Protein AF-A0A5U2EZR1-F1 (afdb_monomer)

Radius of gyration: 18.99 Å; Cα contacts (8 Å, |Δi|>4): 324; chains: 1; bounding box: 45×39×58 Å

Structure (mmCIF, N/CA/C/O backbone):
data_AF-A0A5U2EZR1-F1
#
_entry.id   AF-A0A5U2EZR1-F1
#
loop_
_atom_site.group_PDB
_atom_site.id
_atom_site.type_symbol
_atom_site.label_atom_id
_atom_site.label_alt_id
_atom_site.label_comp_id
_atom_site.label_asym_id
_atom_site.label_entity_id
_atom_site.label_seq_id
_atom_site.pdbx_PDB_ins_code
_atom_site.Cartn_x
_atom_site.Cartn_y
_atom_site.Cartn_z
_atom_site.occupancy
_atom_site.B_iso_or_equiv
_atom_site.auth_seq_id
_atom_site.auth_comp_id
_atom_site.auth_asym_id
_atom_site.auth_atom_id
_atom_site.pdbx_PDB_model_num
ATOM 1 N N . ILE A 1 1 ? 12.078 -2.061 -12.495 1.00 98.25 1 ILE A N 1
ATOM 2 C CA . ILE A 1 1 ? 10.656 -2.373 -12.796 1.00 98.25 1 ILE A CA 1
ATOM 3 C C . ILE A 1 1 ? 10.133 -1.558 -13.985 1.00 98.25 1 ILE A C 1
ATOM 5 O O . ILE A 1 1 ? 9.990 -2.138 -15.050 1.00 98.25 1 ILE A O 1
ATOM 9 N N . TYR A 1 2 ? 9.967 -0.229 -13.900 1.00 98.62 2 TYR A N 1
ATOM 10 C CA . TYR A 1 2 ? 9.418 0.571 -15.018 1.00 98.62 2 TYR A CA 1
ATOM 11 C C . TYR A 1 2 ? 10.143 0.404 -16.374 1.00 98.62 2 TYR A C 1
ATOM 13 O O . TYR A 1 2 ? 9.504 0.311 -17.418 1.00 98.62 2 TYR A O 1
ATOM 21 N N . ALA A 1 3 ? 11.476 0.292 -16.389 1.00 98.69 3 ALA A N 1
ATOM 22 C CA . ALA A 1 3 ? 12.221 0.037 -17.629 1.00 98.69 3 ALA A CA 1
ATOM 23 C C . ALA A 1 3 ? 11.821 -1.281 -18.325 1.00 98.69 3 ALA A C 1
ATOM 25 O O . ALA A 1 3 ? 11.782 -1.339 -19.551 1.00 98.69 3 ALA A O 1
ATOM 26 N N . PHE A 1 4 ? 11.465 -2.313 -17.555 1.00 98.69 4 PHE A N 1
ATOM 27 C CA . PHE A 1 4 ? 10.959 -3.578 -18.087 1.00 98.69 4 PHE A CA 1
ATOM 28 C C . PHE A 1 4 ? 9.580 -3.409 -18.728 1.00 98.69 4 PHE A C 1
ATOM 30 O O . PHE A 1 4 ? 9.333 -3.948 -19.802 1.00 98.69 4 PHE A O 1
ATOM 37 N N . LYS A 1 5 ? 8.721 -2.569 -18.134 1.00 98.19 5 LYS A N 1
ATOM 38 C CA . LYS A 1 5 ? 7.433 -2.191 -18.725 1.00 98.19 5 LYS A CA 1
ATOM 39 C C . LYS A 1 5 ? 7.609 -1.466 -20.063 1.00 98.19 5 LYS A C 1
ATOM 41 O O . LYS A 1 5 ? 6.887 -1.752 -21.015 1.00 98.19 5 LYS A O 1
ATOM 46 N N . ARG A 1 6 ? 8.611 -0.582 -20.174 1.00 98.31 6 ARG A N 1
ATOM 47 C CA . ARG A 1 6 ? 8.965 0.057 -21.456 1.00 98.31 6 ARG A CA 1
ATOM 48 C C . ARG A 1 6 ? 9.424 -0.962 -22.497 1.00 98.31 6 ARG A C 1
ATOM 50 O O . ARG A 1 6 ? 9.016 -0.863 -23.646 1.00 98.31 6 ARG A O 1
ATOM 57 N N . LEU A 1 7 ? 10.237 -1.943 -22.100 1.00 98.50 7 LEU A N 1
ATOM 58 C CA . LEU A 1 7 ? 10.681 -3.011 -22.998 1.00 98.50 7 LEU A CA 1
ATOM 59 C C . LEU A 1 7 ? 9.499 -3.854 -23.502 1.00 98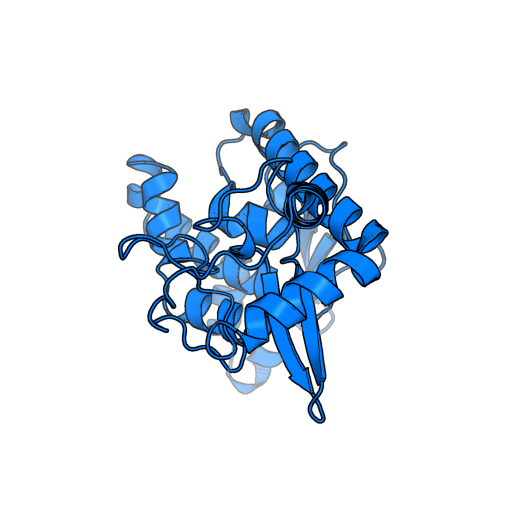.50 7 LEU A C 1
ATOM 61 O O . LEU A 1 7 ? 9.390 -4.078 -24.703 1.00 98.50 7 LEU A O 1
ATOM 65 N N . GLN A 1 8 ? 8.588 -4.250 -22.607 1.00 98.25 8 GLN A N 1
ATOM 66 C CA . GLN A 1 8 ? 7.355 -4.958 -22.967 1.00 98.25 8 GLN A CA 1
ATOM 67 C C . GLN A 1 8 ? 6.531 -4.170 -23.997 1.00 98.25 8 GLN A C 1
ATOM 69 O O . GLN A 1 8 ? 6.039 -4.751 -24.958 1.00 98.25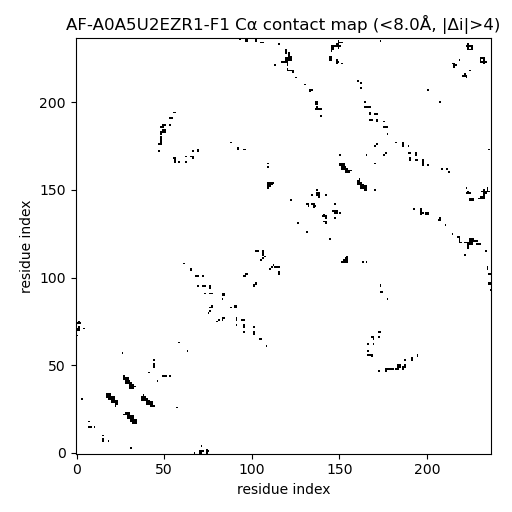 8 GLN A O 1
ATOM 74 N N . HIS A 1 9 ? 6.412 -2.848 -23.838 1.00 97.38 9 HIS A N 1
ATOM 75 C CA . HIS A 1 9 ? 5.619 -2.002 -24.737 1.00 97.38 9 HIS A CA 1
ATOM 76 C C . HIS A 1 9 ? 6.148 -1.956 -26.183 1.00 97.38 9 HIS A C 1
ATOM 78 O O . HIS A 1 9 ? 5.382 -1.695 -27.106 1.00 97.38 9 HIS A O 1
ATOM 84 N N . LEU A 1 10 ? 7.439 -2.231 -26.395 1.00 98.06 10 LEU A N 1
ATOM 85 C CA . LEU A 1 10 ? 8.052 -2.284 -27.727 1.00 98.06 10 LEU A CA 1
ATOM 86 C C . LEU A 1 10 ? 7.870 -3.644 -28.421 1.00 98.06 10 LEU A C 1
ATOM 88 O O . LEU A 1 10 ? 8.158 -3.767 -29.612 1.00 98.06 10 LEU A O 1
ATOM 92 N N . ALA A 1 11 ? 7.422 -4.673 -27.699 1.00 98.00 11 ALA A N 1
ATOM 93 C CA . ALA A 1 11 ? 7.172 -5.987 -28.274 1.00 98.00 11 ALA A CA 1
ATOM 94 C C . ALA A 1 11 ? 5.873 -6.003 -29.096 1.00 98.00 11 ALA A C 1
ATOM 96 O O . ALA A 1 11 ? 4.929 -5.254 -28.830 1.00 98.00 11 ALA A O 1
ATOM 97 N N . CYS A 1 12 ? 5.805 -6.919 -30.070 1.00 97.94 12 CYS A N 1
ATOM 98 C CA . CYS A 1 12 ? 4.565 -7.208 -30.793 1.00 97.94 12 CYS A CA 1
ATOM 99 C C . CYS A 1 12 ? 3.431 -7.498 -29.791 1.00 97.94 12 CYS A C 1
ATOM 101 O O . CYS A 1 12 ? 3.678 -8.255 -28.849 1.00 97.94 12 CYS A O 1
ATOM 103 N N . PRO A 1 13 ? 2.202 -6.976 -29.986 1.00 97.44 13 PRO A N 1
ATOM 104 C CA . PRO A 1 13 ? 1.116 -7.116 -29.010 1.00 97.44 13 PRO A CA 1
ATOM 105 C C . PRO A 1 13 ? 0.871 -8.558 -28.545 1.00 97.44 13 PRO A C 1
ATOM 107 O O . PRO A 1 13 ? 0.770 -8.807 -27.350 1.00 97.44 13 PRO A O 1
ATOM 110 N N . ALA A 1 14 ? 0.900 -9.524 -29.469 1.00 97.12 14 ALA A N 1
ATOM 111 C CA . ALA A 1 14 ? 0.714 -10.947 -29.168 1.00 97.12 14 ALA A CA 1
ATOM 112 C C . ALA A 1 14 ? 1.808 -11.564 -28.270 1.00 97.12 14 ALA A C 1
ATOM 114 O O . ALA A 1 14 ? 1.631 -12.663 -27.759 1.00 97.12 14 ALA A O 1
ATOM 115 N N . HIS A 1 15 ? 2.950 -10.892 -28.096 1.00 97.44 15 HIS A N 1
ATOM 116 C CA . HIS A 1 15 ? 4.075 -11.358 -27.280 1.00 97.44 15 HIS A CA 1
ATOM 117 C C . HIS A 1 15 ? 4.213 -10.590 -25.962 1.00 97.44 15 HIS A C 1
ATOM 119 O O . HIS A 1 15 ? 5.093 -10.917 -25.168 1.00 97.44 15 HIS A O 1
ATOM 125 N N . GLN A 1 16 ? 3.387 -9.570 -25.705 1.00 96.81 16 GLN A N 1
ATOM 126 C CA . GLN A 1 16 ? 3.523 -8.765 -24.489 1.00 96.81 16 GLN A CA 1
ATOM 127 C C . GLN A 1 16 ? 3.266 -9.590 -23.225 1.00 96.81 16 GLN A C 1
ATOM 129 O O . GLN A 1 16 ? 3.970 -9.395 -22.237 1.00 96.81 16 GLN A O 1
ATOM 134 N N . ASP A 1 17 ? 2.368 -10.575 -23.274 1.00 96.69 17 ASP A N 1
ATOM 135 C CA . ASP A 1 17 ? 2.075 -11.469 -22.142 1.00 96.69 17 ASP A CA 1
ATOM 136 C C . ASP A 1 17 ? 3.244 -12.400 -21.774 1.00 96.69 17 ASP A C 1
ATOM 138 O O . ASP A 1 17 ? 3.273 -12.962 -20.680 1.00 96.69 17 ASP A O 1
ATOM 142 N N . LEU A 1 18 ? 4.255 -12.530 -22.645 1.00 97.81 18 LEU A N 1
ATOM 143 C CA . LEU A 1 18 ? 5.489 -13.254 -22.326 1.00 97.81 18 LEU A CA 1
ATOM 144 C C . LEU A 1 18 ? 6.371 -12.482 -21.333 1.00 97.81 18 LEU A C 1
ATOM 146 O O . LEU A 1 18 ? 7.239 -13.078 -20.698 1.00 97.81 18 LEU A O 1
ATOM 150 N N . PHE A 1 19 ? 6.176 -11.168 -21.193 1.00 98.50 19 PHE A N 1
ATOM 151 C CA . PHE A 1 19 ? 6.924 -10.335 -20.256 1.00 98.50 19 PHE A CA 1
ATOM 152 C C . PHE A 1 19 ? 6.245 -10.374 -18.891 1.00 98.50 19 PHE A C 1
ATOM 154 O O . PHE A 1 19 ? 5.207 -9.749 -18.678 1.00 98.50 19 PHE A O 1
ATOM 161 N N . THR A 1 20 ? 6.848 -11.091 -17.946 1.00 97.88 20 THR A N 1
ATOM 162 C CA . THR A 1 20 ? 6.302 -11.241 -16.593 1.00 97.88 20 THR A CA 1
ATOM 163 C C . THR A 1 20 ? 7.347 -10.914 -15.537 1.00 97.88 20 THR A C 1
ATOM 165 O O . THR A 1 20 ? 8.547 -11.072 -15.754 1.00 97.88 20 THR A O 1
ATOM 168 N N . ILE A 1 21 ? 6.889 -10.449 -14.375 1.00 97.88 21 ILE A N 1
ATOM 169 C CA . ILE A 1 21 ? 7.732 -10.306 -13.189 1.00 97.88 21 ILE A CA 1
ATOM 170 C C . ILE A 1 21 ? 7.264 -11.347 -12.179 1.00 97.88 21 ILE A C 1
ATOM 172 O O . ILE A 1 21 ? 6.127 -11.305 -11.709 1.00 97.88 21 ILE A O 1
ATOM 176 N N . LYS A 1 22 ? 8.135 -12.306 -11.872 1.00 94.00 22 LYS A N 1
ATOM 177 C CA . LYS A 1 22 ? 7.895 -13.339 -10.855 1.00 94.00 22 LYS A CA 1
ATOM 178 C C . LYS A 1 22 ? 8.718 -13.016 -9.611 1.00 94.00 22 LYS A C 1
ATOM 180 O O . LYS A 1 22 ? 9.598 -12.162 -9.665 1.00 94.00 22 LYS A O 1
ATOM 185 N N . MET A 1 23 ? 8.448 -13.698 -8.503 1.00 93.62 23 MET A N 1
ATOM 186 C CA . MET A 1 23 ? 9.427 -13.779 -7.418 1.00 93.62 23 MET A CA 1
ATOM 187 C C . MET A 1 23 ? 9.983 -15.183 -7.311 1.00 93.62 23 MET A C 1
ATOM 189 O O . MET A 1 23 ? 9.325 -16.148 -7.704 1.00 93.62 23 MET A O 1
ATOM 193 N N . ASP A 1 24 ? 11.190 -15.271 -6.775 1.00 92.12 24 ASP A N 1
ATOM 194 C CA . ASP A 1 24 ? 11.771 -16.532 -6.353 1.00 92.12 24 ASP A CA 1
ATOM 195 C C . ASP A 1 24 ? 10.993 -17.148 -5.170 1.00 92.12 24 ASP A C 1
ATOM 197 O O . ASP A 1 24 ? 10.125 -16.516 -4.562 1.00 92.12 24 ASP A O 1
ATOM 201 N N . ALA A 1 25 ? 11.309 -18.399 -4.829 1.00 88.94 25 ALA A N 1
ATOM 202 C CA . ALA A 1 25 ? 10.606 -19.133 -3.775 1.00 88.94 25 ALA A CA 1
ATOM 203 C C . ALA A 1 25 ? 10.717 -18.469 -2.391 1.00 88.94 25 ALA A C 1
ATOM 205 O O . ALA A 1 25 ? 9.795 -18.594 -1.589 1.00 88.94 25 ALA A O 1
ATOM 206 N N . SER A 1 26 ? 11.814 -17.749 -2.121 1.00 89.81 26 SER A N 1
ATOM 207 C CA . SER A 1 26 ? 12.004 -17.032 -0.855 1.00 89.81 26 SER A CA 1
ATOM 208 C C . SER A 1 26 ? 11.263 -15.692 -0.792 1.00 89.81 26 SER A C 1
ATOM 210 O O . SER A 1 26 ? 11.258 -15.061 0.260 1.00 89.81 26 SER A O 1
ATOM 212 N N . GLN A 1 27 ? 10.643 -15.253 -1.895 1.00 91.00 27 GLN A N 1
ATOM 213 C CA . GLN A 1 27 ? 10.049 -13.922 -2.040 1.00 91.00 27 GLN A CA 1
ATOM 214 C C . GLN A 1 27 ? 11.019 -12.778 -1.696 1.00 91.00 27 GLN A C 1
ATOM 216 O O . GLN A 1 27 ? 10.630 -11.770 -1.110 1.00 91.00 27 GLN A O 1
ATOM 221 N N . THR A 1 28 ? 12.286 -12.897 -2.097 1.00 93.94 28 THR A N 1
ATOM 222 C CA . THR A 1 28 ? 13.294 -11.842 -1.886 1.00 93.94 28 THR A CA 1
ATOM 223 C C . THR A 1 28 ? 13.808 -11.232 -3.185 1.00 93.94 28 THR A C 1
ATOM 225 O O . THR A 1 28 ? 14.323 -10.115 -3.178 1.00 93.94 28 THR A O 1
ATOM 228 N N . GLN A 1 29 ? 13.644 -11.921 -4.312 1.00 97.19 29 GLN A N 1
ATOM 229 C CA . GLN A 1 29 ? 14.101 -11.484 -5.627 1.00 97.19 29 GLN A CA 1
ATOM 230 C C . GLN A 1 29 ? 12.922 -11.354 -6.581 1.00 97.19 29 GLN A C 1
ATOM 232 O O . GLN A 1 29 ? 12.170 -12.305 -6.779 1.00 97.19 29 GLN A O 1
ATOM 237 N N . PHE A 1 30 ? 12.802 -10.201 -7.235 1.00 98.19 30 PHE A N 1
ATOM 238 C CA . PHE A 1 30 ? 11.959 -10.058 -8.417 1.00 98.19 30 PHE A CA 1
ATOM 239 C C . PHE A 1 30 ? 12.742 -10.480 -9.655 1.00 98.19 30 PHE A C 1
ATOM 241 O O . PHE A 1 30 ? 13.813 -9.940 -9.921 1.00 98.19 30 PHE A O 1
ATOM 248 N N . LEU A 1 31 ? 12.191 -11.422 -10.416 1.00 98.19 31 LEU A N 1
ATOM 249 C CA . LEU A 1 31 ? 12.772 -11.985 -11.630 1.00 98.19 31 LEU A CA 1
ATOM 250 C C . LEU A 1 31 ? 12.050 -11.393 -12.842 1.00 98.19 31 LEU A C 1
ATOM 252 O O . LEU A 1 31 ? 10.843 -11.593 -13.000 1.00 98.19 31 LEU A O 1
ATOM 256 N N . LEU A 1 32 ? 12.774 -10.657 -13.685 1.00 98.50 32 LEU A N 1
ATOM 257 C CA . LEU A 1 32 ? 12.249 -10.075 -14.919 1.00 98.50 32 LEU A CA 1
ATOM 258 C C . LEU A 1 32 ? 12.379 -11.122 -16.029 1.00 98.50 32 LEU A C 1
ATOM 260 O O . LEU A 1 32 ? 13.487 -11.424 -16.475 1.00 98.50 32 LEU A O 1
ATOM 264 N N . MET A 1 33 ? 11.247 -11.683 -16.449 1.00 98.44 33 MET A N 1
ATOM 265 C CA . MET A 1 33 ? 11.171 -12.845 -17.333 1.00 98.44 33 MET A CA 1
ATOM 266 C C . MET A 1 33 ? 10.630 -12.465 -18.711 1.00 98.44 33 MET A C 1
ATOM 268 O O . MET A 1 33 ? 9.565 -11.861 -18.805 1.00 98.44 33 MET A O 1
ATOM 272 N N . VAL A 1 34 ? 11.311 -12.885 -19.776 1.00 98.31 34 VAL A N 1
ATOM 273 C CA . VAL A 1 34 ? 10.794 -12.858 -21.153 1.00 98.31 34 VAL A CA 1
ATOM 274 C C . VAL A 1 34 ? 10.590 -14.302 -21.602 1.00 98.31 34 VAL A C 1
ATOM 276 O O . VAL A 1 34 ? 11.550 -15.012 -21.910 1.00 98.31 34 VAL A O 1
ATOM 279 N N . GLY A 1 35 ? 9.339 -14.764 -21.554 1.00 96.88 35 GLY A N 1
ATOM 280 C CA . GLY A 1 35 ? 9.013 -16.188 -21.581 1.00 96.88 35 GLY A CA 1
ATOM 281 C C . GLY A 1 35 ? 9.656 -16.890 -20.383 1.00 96.88 35 GLY A C 1
ATOM 282 O O . GLY A 1 35 ? 9.434 -16.504 -19.234 1.00 96.88 35 GLY A O 1
ATOM 283 N N . ASP A 1 36 ? 10.515 -17.868 -20.663 1.00 96.38 36 ASP A N 1
ATOM 284 C CA . ASP A 1 36 ? 11.269 -18.609 -19.644 1.00 96.38 36 ASP A CA 1
ATOM 285 C C . ASP A 1 36 ? 12.684 -18.055 -19.404 1.00 96.38 36 ASP A C 1
ATOM 287 O O . ASP A 1 36 ? 13.423 -18.567 -18.565 1.00 96.38 36 ASP A O 1
ATOM 291 N N . THR A 1 37 ? 13.074 -16.982 -20.102 1.00 98.12 37 THR A N 1
ATOM 292 C CA . THR A 1 37 ? 14.404 -16.374 -19.948 1.00 98.12 37 THR A CA 1
ATOM 293 C C . THR A 1 37 ? 14.377 -15.285 -18.883 1.00 98.12 37 THR A C 1
ATOM 295 O O . THR A 1 37 ? 13.706 -14.267 -19.052 1.00 98.12 37 THR A O 1
ATOM 298 N N . MET A 1 38 ? 15.147 -15.461 -17.808 1.00 97.56 38 MET A N 1
ATOM 299 C CA . MET A 1 38 ? 15.395 -14.403 -16.825 1.00 97.56 38 MET A CA 1
ATOM 300 C C . MET A 1 38 ? 16.435 -13.429 -17.384 1.00 97.56 38 MET A C 1
ATOM 302 O O . MET A 1 38 ? 17.589 -13.800 -17.585 1.00 97.56 38 MET A O 1
ATOM 306 N N . ILE A 1 39 ? 16.018 -12.193 -17.669 1.00 98.06 39 ILE A N 1
ATOM 307 C CA . ILE A 1 39 ? 16.893 -11.172 -18.270 1.00 98.06 39 ILE A CA 1
ATOM 308 C C . ILE A 1 39 ? 17.529 -10.248 -17.228 1.00 98.06 39 ILE A C 1
ATOM 310 O O . ILE A 1 39 ? 18.495 -9.548 -17.522 1.00 98.06 39 ILE A O 1
ATOM 314 N N . SER A 1 40 ? 16.960 -10.196 -16.023 1.00 98.38 40 SER A N 1
ATOM 315 C CA . SER A 1 40 ? 17.452 -9.400 -14.902 1.00 98.38 40 SER A CA 1
ATOM 316 C C . SER A 1 40 ? 16.740 -9.807 -13.612 1.00 98.38 40 SER A C 1
ATOM 318 O O . SER A 1 40 ? 15.671 -10.424 -13.644 1.00 98.38 40 SER A O 1
ATOM 320 N N . GLN A 1 41 ? 17.304 -9.410 -12.476 1.00 98.12 41 GLN A N 1
ATOM 321 C CA . GLN A 1 41 ? 16.694 -9.597 -11.167 1.00 98.12 41 GLN A CA 1
ATOM 322 C C . GLN A 1 41 ? 16.984 -8.412 -10.247 1.00 98.12 41 GLN A C 1
ATOM 324 O O . GLN A 1 41 ? 17.910 -7.632 -10.481 1.00 98.12 41 GLN A O 1
ATOM 329 N N . SER A 1 42 ? 16.180 -8.251 -9.203 1.00 98.31 42 SER A N 1
ATOM 330 C CA . SER A 1 42 ? 16.394 -7.219 -8.188 1.00 98.31 42 SER A CA 1
ATOM 331 C C . SER A 1 42 ? 15.943 -7.712 -6.821 1.00 98.31 42 SER A C 1
ATOM 333 O O . SER A 1 42 ? 14.820 -8.203 -6.683 1.00 98.31 42 SER A O 1
ATOM 335 N N . ASN A 1 43 ? 16.798 -7.528 -5.813 1.00 98.06 43 ASN A N 1
ATOM 336 C CA . ASN A 1 43 ? 16.434 -7.790 -4.429 1.00 98.06 43 ASN A CA 1
ATOM 337 C C . ASN A 1 43 ? 15.379 -6.771 -3.989 1.00 98.06 43 ASN A C 1
ATOM 339 O O . ASN A 1 43 ? 15.527 -5.570 -4.228 1.00 98.06 43 ASN A O 1
ATOM 343 N N . ILE A 1 44 ? 14.328 -7.228 -3.315 1.00 98.38 44 ILE A N 1
ATOM 344 C CA . ILE A 1 44 ? 13.306 -6.341 -2.759 1.00 98.38 44 ILE A CA 1
ATOM 345 C C . ILE A 1 44 ? 13.903 -5.311 -1.783 1.00 98.38 44 ILE A C 1
ATOM 347 O O . ILE A 1 44 ? 13.466 -4.164 -1.779 1.00 98.38 44 ILE A O 1
ATOM 351 N N . LYS A 1 45 ? 14.948 -5.665 -1.023 1.00 98.12 45 LYS A N 1
ATOM 352 C CA . LYS A 1 45 ? 15.641 -4.744 -0.102 1.00 98.12 45 LYS A CA 1
ATOM 353 C C . LYS A 1 45 ? 16.328 -3.593 -0.835 1.00 98.12 45 LYS A C 1
ATOM 355 O O . LYS A 1 45 ? 16.272 -2.454 -0.374 1.00 98.12 45 LYS A O 1
ATOM 360 N N . ASP A 1 46 ? 16.898 -3.873 -2.006 1.00 98.00 46 ASP A N 1
ATOM 361 C CA . ASP A 1 46 ? 17.525 -2.855 -2.851 1.00 98.00 46 ASP A CA 1
ATOM 362 C C . ASP A 1 46 ? 16.478 -1.938 -3.488 1.00 98.00 46 ASP A C 1
ATOM 364 O O . ASP A 1 46 ? 16.654 -0.722 -3.499 1.00 98.00 46 ASP A O 1
ATOM 368 N N . ILE A 1 47 ? 15.352 -2.498 -3.952 1.00 98.44 47 ILE A N 1
ATOM 369 C CA . ILE A 1 47 ? 14.215 -1.711 -4.464 1.00 98.44 47 ILE A CA 1
ATOM 370 C C . ILE A 1 47 ? 13.695 -0.752 -3.388 1.00 98.44 47 ILE A C 1
ATOM 372 O O . ILE A 1 47 ? 13.425 0.416 -3.667 1.00 98.44 47 ILE A O 1
ATOM 376 N N . LEU A 1 48 ? 13.569 -1.246 -2.156 1.00 98.56 48 LEU A N 1
ATOM 377 C CA . LEU A 1 48 ? 13.079 -0.484 -1.014 1.00 98.56 48 LEU A CA 1
ATOM 378 C C . LEU A 1 48 ? 14.120 0.482 -0.432 1.00 98.56 48 LEU A C 1
ATOM 380 O O . LEU A 1 48 ? 13.759 1.289 0.414 1.00 98.56 48 LEU A O 1
ATOM 384 N N . ASN A 1 49 ? 15.385 0.433 -0.862 1.00 98.50 49 ASN A N 1
ATOM 385 C CA . ASN A 1 49 ? 16.478 1.226 -0.292 1.00 98.50 49 ASN A CA 1
ATOM 386 C C . ASN A 1 49 ? 16.537 1.124 1.249 1.00 98.50 49 ASN A C 1
ATOM 388 O O . ASN A 1 49 ? 16.552 2.133 1.961 1.00 98.50 49 ASN A O 1
ATOM 392 N N . ILE A 1 50 ? 16.545 -0.109 1.759 1.00 98.50 50 ILE A N 1
ATOM 393 C CA . ILE A 1 50 ? 16.659 -0.426 3.191 1.00 98.50 50 ILE A CA 1
ATOM 394 C C . ILE A 1 50 ? 17.964 -1.176 3.485 1.00 98.50 50 ILE A C 1
ATOM 396 O O . ILE A 1 50 ? 18.691 -1.585 2.579 1.00 98.50 50 ILE A O 1
ATOM 400 N N . SER A 1 51 ? 18.279 -1.324 4.768 1.00 96.62 51 SER A N 1
ATOM 401 C CA . SER A 1 51 ? 19.442 -2.078 5.244 1.00 96.62 51 SER A CA 1
ATOM 402 C C . SER A 1 51 ? 19.235 -3.585 5.077 1.00 96.62 51 SER A C 1
ATOM 404 O O . SER A 1 51 ? 18.115 -4.081 5.232 1.00 96.62 51 SER A O 1
ATOM 406 N N . ASP A 1 52 ? 20.319 -4.322 4.830 1.00 94.19 52 ASP A N 1
ATOM 407 C CA . ASP A 1 52 ? 20.289 -5.764 4.549 1.00 94.19 52 ASP A CA 1
ATOM 408 C C . ASP A 1 52 ? 19.723 -6.609 5.699 1.00 94.19 52 ASP A C 1
ATOM 410 O O . ASP A 1 52 ? 19.161 -7.675 5.461 1.00 94.19 52 ASP A O 1
ATOM 414 N N . ASP A 1 53 ? 19.815 -6.137 6.939 1.00 94.44 53 ASP A N 1
ATOM 415 C CA . ASP A 1 53 ? 19.284 -6.782 8.144 1.00 94.44 53 ASP A CA 1
ATOM 416 C C . ASP A 1 53 ? 17.785 -6.517 8.373 1.00 94.44 53 ASP A C 1
ATOM 418 O O . ASP A 1 53 ? 17.162 -7.151 9.224 1.00 94.44 53 ASP A O 1
ATOM 422 N N . THR A 1 54 ? 17.175 -5.621 7.592 1.00 96.62 54 THR A N 1
ATOM 423 C CA . THR A 1 54 ? 15.760 -5.264 7.752 1.00 96.62 54 THR A CA 1
ATOM 424 C C . THR A 1 54 ? 14.856 -6.436 7.378 1.00 96.62 54 THR A C 1
ATOM 426 O O . THR A 1 54 ? 15.016 -7.057 6.321 1.00 96.62 54 THR A O 1
ATOM 429 N N . VAL A 1 55 ? 13.885 -6.732 8.241 1.00 96.94 55 VAL A N 1
ATOM 430 C CA . VAL A 1 55 ? 12.861 -7.755 7.998 1.00 96.94 55 VAL A CA 1
ATOM 431 C C . VAL A 1 55 ? 11.799 -7.205 7.048 1.00 96.94 55 VAL A C 1
ATOM 433 O O . VAL A 1 55 ? 11.341 -6.072 7.201 1.00 96.94 55 VAL A O 1
ATOM 436 N N . ILE A 1 56 ? 11.407 -8.024 6.078 1.00 97.38 56 ILE A N 1
ATOM 437 C CA . ILE A 1 56 ? 10.299 -7.758 5.164 1.00 97.38 56 ILE A CA 1
ATOM 438 C C . ILE A 1 56 ? 9.264 -8.854 5.390 1.00 97.38 56 ILE A C 1
ATOM 440 O O . ILE A 1 56 ? 9.588 -10.031 5.239 1.00 97.38 56 ILE A O 1
ATOM 444 N N . GLU A 1 57 ? 8.047 -8.456 5.757 1.00 96.75 57 GLU A N 1
ATOM 445 C CA . GLU A 1 57 ? 6.909 -9.373 5.823 1.00 96.75 57 GLU A CA 1
ATOM 446 C C . GLU A 1 57 ? 6.547 -9.862 4.408 1.00 96.75 57 GLU A C 1
ATOM 448 O O . GLU A 1 57 ? 6.720 -9.141 3.419 1.00 96.75 57 GLU A O 1
ATOM 453 N N . SER A 1 58 ? 6.097 -11.113 4.296 1.00 95.00 58 SER A N 1
ATOM 454 C CA . SER A 1 58 ? 5.750 -11.715 3.005 1.00 95.00 58 SER A CA 1
ATOM 455 C C . SER A 1 58 ? 4.450 -11.141 2.449 1.00 95.00 58 SER A C 1
ATOM 457 O O . SER A 1 58 ? 3.475 -11.015 3.187 1.00 95.00 58 SER A O 1
ATOM 459 N N . MET A 1 59 ? 4.403 -10.917 1.136 1.00 97.12 59 MET A N 1
ATOM 460 C CA . MET A 1 59 ? 3.218 -10.399 0.450 1.00 97.12 59 MET A CA 1
ATOM 461 C C . MET A 1 59 ? 2.408 -11.517 -0.214 1.00 97.12 59 MET A C 1
ATOM 463 O O . MET A 1 59 ? 2.955 -12.455 -0.805 1.00 97.12 59 MET A O 1
ATOM 467 N N . SER A 1 60 ? 1.086 -11.365 -0.199 1.00 96.38 60 SER A N 1
ATOM 468 C CA . SER A 1 60 ? 0.175 -12.071 -1.102 1.00 96.38 60 SER A CA 1
ATOM 469 C C . SER A 1 60 ? 0.443 -11.706 -2.569 1.00 96.38 60 SER A C 1
ATOM 471 O O . SER A 1 60 ? 1.233 -10.813 -2.905 1.00 96.38 60 SER A O 1
ATOM 473 N N . ARG A 1 61 ? -0.215 -12.413 -3.494 1.00 95.69 61 ARG A N 1
ATOM 474 C CA . ARG A 1 61 ? -0.055 -12.147 -4.927 1.00 95.69 61 ARG A CA 1
ATOM 475 C C . ARG A 1 61 ? -0.624 -10.777 -5.299 1.00 95.69 61 ARG A C 1
ATOM 477 O O . ARG A 1 61 ? 0.001 -10.079 -6.097 1.00 95.69 61 ARG A O 1
ATOM 484 N N . GLU A 1 62 ? -1.766 -10.424 -4.724 1.00 96.88 62 GLU A N 1
ATOM 485 C CA . GLU A 1 62 ? -2.477 -9.164 -4.921 1.00 96.88 62 GLU A CA 1
ATOM 486 C C . GLU A 1 62 ? -1.630 -7.988 -4.414 1.00 96.88 62 GLU A C 1
ATOM 488 O O . GLU A 1 62 ? -1.333 -7.065 -5.173 1.00 96.88 62 GLU A O 1
ATOM 493 N N . GLU A 1 63 ? -1.116 -8.079 -3.182 1.00 98.44 63 GLU A N 1
ATOM 494 C CA . GLU A 1 63 ? -0.232 -7.060 -2.598 1.00 98.44 63 GLU A CA 1
ATOM 495 C C . GLU A 1 63 ? 1.046 -6.881 -3.413 1.00 98.44 63 GLU A C 1
ATOM 497 O O . GLU A 1 63 ? 1.485 -5.760 -3.669 1.00 98.44 63 GLU A O 1
ATOM 502 N N . ARG A 1 64 ? 1.636 -7.984 -3.881 1.00 97.81 64 ARG A N 1
ATOM 503 C CA . ARG A 1 64 ? 2.830 -7.936 -4.724 1.00 97.81 64 ARG A CA 1
ATOM 504 C C . ARG A 1 64 ? 2.565 -7.268 -6.072 1.00 97.81 64 ARG A C 1
ATOM 506 O O . ARG A 1 64 ? 3.434 -6.562 -6.586 1.00 97.81 64 ARG A O 1
ATOM 513 N N . GLN A 1 65 ? 1.402 -7.510 -6.668 1.00 97.81 65 GLN A N 1
ATOM 514 C CA . GLN A 1 65 ? 1.019 -6.857 -7.914 1.00 97.81 65 GLN A CA 1
ATOM 515 C C . GLN A 1 65 ? 0.871 -5.346 -7.709 1.00 97.81 65 GLN A C 1
ATOM 517 O O . GLN A 1 65 ? 1.439 -4.579 -8.488 1.00 97.81 65 GLN A O 1
ATOM 522 N N . LEU A 1 66 ? 0.200 -4.921 -6.635 1.00 98.62 66 LEU A N 1
ATOM 523 C CA . LEU A 1 66 ? 0.076 -3.505 -6.291 1.00 98.62 66 LEU A CA 1
ATOM 524 C C . LEU A 1 66 ? 1.440 -2.867 -5.982 1.00 98.62 66 LEU A C 1
ATOM 526 O O . LEU A 1 66 ? 1.749 -1.785 -6.478 1.00 98.62 66 LEU A O 1
ATOM 530 N N . PHE A 1 67 ? 2.302 -3.559 -5.233 1.00 98.75 67 PHE A N 1
ATOM 531 C CA . PHE A 1 67 ? 3.675 -3.129 -4.965 1.00 98.75 67 PHE A CA 1
ATOM 532 C C . PHE A 1 67 ? 4.443 -2.834 -6.262 1.00 98.75 67 PHE A C 1
ATOM 534 O O . PHE A 1 67 ? 5.050 -1.771 -6.404 1.00 98.75 67 PHE A O 1
ATOM 541 N N . LEU A 1 68 ? 4.376 -3.746 -7.238 1.00 98.56 68 LEU A N 1
ATOM 542 C CA . LEU A 1 68 ? 5.032 -3.570 -8.534 1.00 98.56 68 LEU A CA 1
ATOM 543 C C . LEU A 1 68 ? 4.446 -2.397 -9.330 1.00 98.56 68 LEU A C 1
ATOM 545 O O . LEU A 1 68 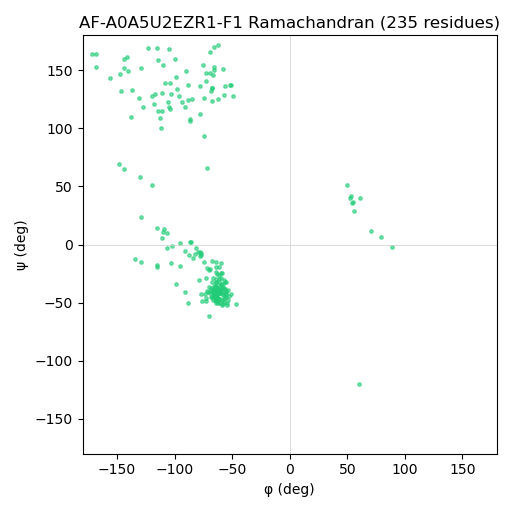? 5.221 -1.640 -9.911 1.00 98.56 68 LEU A O 1
ATOM 549 N N . GLN A 1 69 ? 3.125 -2.196 -9.313 1.00 98.62 69 GLN A N 1
ATOM 550 C CA . GLN A 1 69 ? 2.483 -1.037 -9.950 1.00 98.62 69 GLN A CA 1
ATOM 551 C C . GLN A 1 69 ? 2.975 0.288 -9.347 1.00 98.62 69 GLN A C 1
ATOM 553 O O . GLN A 1 69 ? 3.305 1.222 -10.079 1.00 98.62 69 GLN A O 1
ATOM 558 N N . ILE A 1 70 ? 3.119 0.361 -8.020 1.00 98.81 70 ILE A N 1
ATOM 559 C CA . ILE A 1 70 ? 3.678 1.543 -7.351 1.00 98.81 70 ILE A CA 1
ATOM 560 C C . ILE A 1 70 ? 5.147 1.745 -7.761 1.00 98.81 70 ILE A C 1
ATOM 562 O O . ILE A 1 70 ? 5.541 2.862 -8.106 1.00 98.81 70 ILE A O 1
ATOM 566 N N . CYS A 1 71 ? 5.959 0.680 -7.816 1.00 98.75 71 CYS A N 1
ATOM 567 C CA . CYS A 1 71 ? 7.336 0.760 -8.322 1.00 98.75 71 CYS A CA 1
ATOM 568 C C . CYS A 1 71 ? 7.413 1.237 -9.782 1.00 98.75 71 CYS A C 1
ATOM 570 O O . CYS A 1 71 ? 8.376 1.913 -10.157 1.00 98.75 71 CYS A O 1
ATOM 572 N N . GLU A 1 72 ? 6.445 0.874 -10.628 1.00 98.62 72 GLU A N 1
ATOM 573 C CA . GLU A 1 72 ? 6.362 1.364 -12.006 1.00 98.62 72 GLU A CA 1
ATOM 574 C C . GLU A 1 72 ? 6.137 2.875 -12.044 1.00 98.62 72 GLU A C 1
ATOM 576 O O . GLU A 1 72 ? 6.874 3.572 -12.741 1.00 98.62 72 GLU A O 1
ATOM 581 N N . VAL A 1 73 ? 5.187 3.391 -11.259 1.00 98.75 73 VAL A N 1
ATOM 582 C CA . VAL A 1 73 ? 4.875 4.828 -11.225 1.00 98.75 73 VAL A CA 1
ATOM 583 C C . VAL A 1 73 ? 6.014 5.642 -10.614 1.00 98.75 73 VAL A C 1
ATOM 585 O O . VAL A 1 73 ? 6.425 6.635 -11.216 1.00 98.75 73 VAL A O 1
ATOM 588 N N . ILE A 1 74 ? 6.601 5.200 -9.495 1.00 98.69 74 ILE A N 1
ATOM 589 C CA . ILE A 1 74 ? 7.798 5.837 -8.914 1.00 98.69 74 ILE A CA 1
ATOM 590 C C . ILE A 1 74 ? 8.932 5.861 -9.943 1.00 98.69 74 ILE A C 1
ATOM 592 O O . ILE A 1 74 ? 9.524 6.910 -10.204 1.00 98.69 74 ILE A O 1
ATOM 596 N N . GLY A 1 75 ? 9.203 4.715 -10.576 1.00 98.62 75 GLY A N 1
ATOM 597 C CA . GLY A 1 75 ? 10.244 4.597 -11.590 1.00 98.62 75 GLY A CA 1
ATOM 598 C C . GLY A 1 75 ? 10.000 5.504 -12.796 1.00 98.62 75 GLY A C 1
ATOM 599 O O . GLY A 1 75 ? 10.947 6.104 -13.301 1.00 98.62 75 GLY A O 1
ATOM 600 N N . ALA A 1 76 ? 8.751 5.643 -13.245 1.00 98.62 76 ALA A N 1
ATOM 601 C CA . ALA A 1 76 ? 8.378 6.536 -14.337 1.00 98.62 76 ALA A CA 1
ATOM 602 C C . ALA A 1 76 ? 8.623 8.005 -13.984 1.00 98.62 76 ALA A C 1
ATOM 604 O O . ALA A 1 76 ? 9.278 8.708 -14.756 1.00 98.62 76 ALA A O 1
ATOM 605 N N . LYS A 1 77 ? 8.166 8.442 -12.805 1.00 98.56 77 LYS A N 1
ATOM 606 C CA . LYS A 1 77 ? 8.348 9.815 -12.320 1.00 98.56 77 LYS A CA 1
ATOM 607 C C . LYS A 1 77 ? 9.831 10.150 -12.150 1.00 98.56 77 LYS A C 1
ATOM 609 O O . LYS A 1 77 ? 10.288 11.130 -12.713 1.00 98.56 77 LYS A O 1
ATOM 614 N N . MET A 1 78 ? 10.619 9.293 -11.500 1.00 98.44 78 MET A N 1
ATOM 615 C CA . MET A 1 78 ? 12.061 9.531 -11.339 1.00 98.44 78 MET A CA 1
ATOM 616 C C . MET A 1 78 ? 12.850 9.481 -12.660 1.00 98.44 78 MET A C 1
ATOM 618 O O . MET A 1 78 ? 13.886 10.130 -12.766 1.00 98.44 78 MET A O 1
ATOM 622 N N . THR A 1 79 ? 12.394 8.714 -13.661 1.00 98.56 79 THR A N 1
ATOM 623 C CA . THR A 1 79 ? 13.080 8.618 -14.966 1.00 98.56 79 THR A CA 1
ATOM 624 C C . THR A 1 79 ? 12.828 9.850 -15.830 1.00 98.56 79 THR A C 1
ATOM 626 O O . THR A 1 79 ? 13.761 10.378 -16.428 1.00 98.56 79 THR A O 1
ATOM 629 N N . TRP A 1 80 ? 11.563 10.258 -15.952 1.00 98.50 80 TRP A N 1
ATOM 630 C CA . TRP A 1 80 ? 11.141 11.260 -16.935 1.00 98.50 80 TRP A CA 1
ATOM 631 C C . TRP A 1 80 ? 10.891 12.643 -16.343 1.00 98.50 80 TRP A C 1
ATOM 633 O O . TRP A 1 80 ? 10.857 13.609 -17.097 1.00 98.50 80 TRP A O 1
ATOM 643 N N . HIS A 1 81 ? 10.750 12.725 -15.021 1.00 98.38 81 HIS A N 1
ATOM 644 C CA . HIS A 1 81 ? 10.506 13.954 -14.274 1.00 98.38 81 HIS A CA 1
ATOM 645 C C . HIS A 1 81 ? 11.493 14.097 -13.099 1.00 98.38 81 HIS A C 1
ATOM 647 O O . HIS A 1 81 ? 11.078 14.146 -11.933 1.00 98.38 81 HIS A O 1
ATOM 653 N N . PRO A 1 82 ? 12.818 14.102 -13.360 1.00 97.69 82 PRO A N 1
ATOM 654 C CA . PRO A 1 82 ? 13.825 14.209 -12.304 1.00 97.69 82 PRO A CA 1
ATOM 655 C C . PRO A 1 82 ? 13.685 15.492 -11.468 1.00 97.69 82 PRO A C 1
ATOM 657 O O . PRO A 1 82 ? 14.080 15.499 -10.302 1.00 97.69 82 PRO A O 1
ATOM 660 N N . GLU A 1 83 ? 13.088 16.549 -12.024 1.00 98.12 83 GLU A N 1
ATOM 661 C CA . GLU A 1 83 ? 12.781 17.809 -11.345 1.00 98.12 83 GLU A CA 1
ATOM 662 C C . GLU A 1 83 ? 11.938 17.621 -10.075 1.00 98.12 83 GLU A C 1
ATOM 664 O O . GLU A 1 83 ? 12.146 18.336 -9.097 1.00 98.12 83 GLU A O 1
ATOM 669 N N . LEU A 1 84 ? 11.057 16.613 -10.034 1.00 98.38 84 LEU A N 1
ATOM 670 C CA . LEU A 1 84 ? 10.206 16.348 -8.870 1.00 98.38 84 LEU A CA 1
ATOM 671 C C . LEU A 1 84 ? 11.035 15.982 -7.638 1.00 98.38 84 LEU A C 1
ATOM 673 O O . LEU A 1 84 ? 10.761 16.453 -6.538 1.00 98.38 84 LEU A O 1
ATOM 677 N N . LEU A 1 85 ? 12.058 15.142 -7.822 1.00 96.81 85 LEU A N 1
ATOM 678 C CA . LEU A 1 85 ? 12.951 14.739 -6.738 1.00 96.81 85 LEU A CA 1
ATOM 679 C C . LEU A 1 85 ? 13.991 15.822 -6.424 1.00 96.81 85 LEU A C 1
ATOM 681 O O . LEU A 1 85 ? 14.409 15.927 -5.272 1.00 96.81 85 LEU A O 1
ATOM 685 N N . GLN A 1 86 ? 14.398 16.617 -7.423 1.00 95.62 86 GLN A N 1
ATOM 686 C CA . GLN A 1 86 ? 15.271 17.777 -7.210 1.00 95.62 86 GLN A CA 1
ATOM 687 C C . GLN A 1 86 ? 14.613 18.819 -6.302 1.00 95.62 86 GLN A C 1
ATOM 689 O O . GLN A 1 86 ? 15.308 19.428 -5.494 1.00 95.62 86 GLN A O 1
ATOM 694 N N . GLU A 1 87 ? 13.293 19.006 -6.410 1.00 96.38 87 GLU A N 1
ATOM 695 C CA . GLU A 1 87 ? 12.546 19.880 -5.507 1.00 96.38 87 GLU A CA 1
ATOM 696 C C . GLU A 1 87 ? 12.459 19.277 -4.100 1.00 96.38 87 GLU A C 1
ATOM 698 O O . GLU A 1 87 ? 12.955 19.867 -3.141 1.00 96.38 87 GLU A O 1
ATOM 703 N N . SER A 1 88 ? 11.835 18.101 -3.955 1.00 96.81 88 SER A N 1
ATOM 704 C CA . SER A 1 88 ? 11.873 17.327 -2.709 1.00 96.81 88 SER A CA 1
ATOM 705 C C . SER A 1 88 ? 11.262 15.932 -2.865 1.00 96.81 88 SER A C 1
ATOM 707 O O . SER A 1 88 ? 10.444 15.673 -3.747 1.00 96.81 88 SER A O 1
ATOM 709 N N . ILE A 1 89 ? 11.543 15.039 -1.909 1.00 96.62 89 ILE A N 1
ATOM 710 C CA . ILE A 1 89 ? 10.845 13.743 -1.803 1.00 96.62 89 ILE A CA 1
ATOM 711 C C . ILE A 1 89 ? 9.329 13.941 -1.681 1.00 96.62 89 ILE A C 1
ATOM 713 O O . ILE A 1 89 ? 8.562 13.164 -2.243 1.00 96.62 89 ILE A O 1
ATOM 717 N N . SER A 1 90 ? 8.884 14.975 -0.965 1.00 97.38 90 SER A N 1
ATOM 718 C CA . SER A 1 90 ? 7.461 15.278 -0.803 1.00 97.38 90 SER A CA 1
ATOM 719 C C . SER A 1 90 ? 6.793 15.626 -2.134 1.00 97.38 90 SER A C 1
ATOM 721 O O . SER A 1 90 ? 5.656 15.218 -2.351 1.00 97.38 90 SER A O 1
ATOM 723 N N . THR A 1 91 ? 7.485 16.332 -3.033 1.00 98.38 91 THR A N 1
ATOM 724 C CA . THR A 1 91 ? 6.974 16.641 -4.378 1.00 98.38 91 THR A CA 1
ATOM 725 C C . THR A 1 91 ? 6.847 15.373 -5.221 1.00 98.38 91 THR A C 1
ATOM 727 O O . THR A 1 91 ? 5.772 15.109 -5.757 1.00 98.38 91 THR A O 1
ATOM 730 N N . LEU A 1 92 ? 7.884 14.524 -5.257 1.00 98.31 92 LEU A N 1
ATOM 731 C CA . LEU A 1 92 ? 7.802 13.211 -5.912 1.00 98.31 92 LEU A CA 1
ATOM 732 C C . LEU A 1 92 ? 6.659 12.360 -5.339 1.00 98.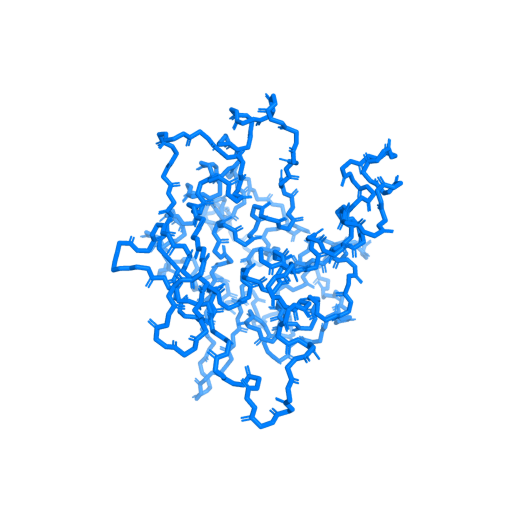31 92 LEU A C 1
ATOM 734 O O . LEU A 1 92 ? 5.898 11.755 -6.089 1.00 98.31 92 LEU A O 1
ATOM 738 N N . ARG A 1 93 ? 6.527 12.319 -4.010 1.00 98.50 93 ARG A N 1
ATOM 739 C CA . ARG A 1 93 ? 5.505 11.528 -3.324 1.00 98.50 93 ARG A CA 1
ATOM 740 C C . ARG A 1 93 ? 4.100 11.980 -3.695 1.00 98.50 93 ARG A C 1
ATOM 742 O O . ARG A 1 93 ? 3.304 11.123 -4.046 1.00 98.50 93 ARG A O 1
ATOM 749 N N . LYS A 1 94 ? 3.824 13.290 -3.701 1.00 98.44 94 LYS A N 1
ATOM 750 C CA . LYS A 1 94 ? 2.528 13.845 -4.136 1.00 98.44 94 LYS A CA 1
ATOM 751 C C . LYS A 1 94 ? 2.150 13.391 -5.546 1.00 98.44 94 LYS A C 1
ATOM 753 O O . LYS A 1 94 ? 1.012 13.013 -5.783 1.00 98.44 94 LYS A O 1
ATOM 758 N N . GLU A 1 95 ? 3.108 13.360 -6.468 1.00 98.44 95 GLU A N 1
ATOM 759 C CA . GLU A 1 95 ? 2.876 12.900 -7.844 1.00 98.44 95 GLU A CA 1
ATOM 760 C C . GLU A 1 95 ? 2.623 11.388 -7.966 1.00 98.44 95 GLU A C 1
ATOM 762 O O . GLU A 1 95 ? 2.049 10.929 -8.958 1.00 98.44 95 GLU A O 1
ATOM 767 N N . VAL A 1 96 ? 3.065 10.604 -6.980 1.00 98.38 96 VAL A N 1
ATOM 768 C CA . VAL A 1 96 ? 2.840 9.155 -6.906 1.00 98.38 96 VAL A CA 1
ATOM 769 C C . VAL A 1 96 ? 1.526 8.852 -6.185 1.00 98.38 96 VAL A C 1
ATOM 771 O O . VAL A 1 96 ? 0.707 8.111 -6.720 1.00 98.38 96 VAL A O 1
ATOM 774 N N . THR A 1 97 ? 1.293 9.431 -5.005 1.00 97.88 97 THR A N 1
ATOM 775 C CA . THR A 1 97 ? 0.080 9.201 -4.202 1.00 97.88 97 THR A CA 1
ATOM 776 C C . THR A 1 97 ? -1.153 9.878 -4.800 1.00 97.88 97 THR A C 1
ATOM 778 O O . THR A 1 97 ? -2.254 9.344 -4.688 1.00 97.88 97 THR A O 1
ATOM 781 N N . GLY A 1 98 ? -0.963 10.985 -5.523 1.00 97.44 98 GLY A N 1
ATOM 782 C CA . GLY A 1 98 ? -1.991 11.656 -6.318 1.00 97.44 98 GLY A CA 1
ATOM 783 C C . GLY A 1 98 ? -2.233 11.029 -7.698 1.00 97.44 98 GLY A C 1
ATOM 784 O O . GLY A 1 98 ? -3.126 11.470 -8.422 1.00 97.44 98 GLY A O 1
ATOM 785 N N . ASN A 1 99 ? -1.473 10.000 -8.096 1.00 98.38 99 ASN A N 1
ATOM 786 C CA . ASN A 1 99 ? -1.665 9.336 -9.384 1.00 98.38 99 ASN A CA 1
ATOM 787 C C . ASN A 1 99 ? -3.004 8.577 -9.420 1.00 98.38 99 ASN A C 1
ATOM 789 O O . ASN A 1 99 ? -3.237 7.676 -8.616 1.00 98.38 99 ASN A O 1
ATOM 793 N N . ALA A 1 100 ? -3.861 8.887 -10.396 1.00 97.44 100 ALA A N 1
ATOM 794 C CA . ALA A 1 100 ? -5.209 8.322 -10.488 1.00 97.44 100 ALA A CA 1
ATOM 795 C C . ALA A 1 100 ? -5.244 6.784 -10.572 1.00 97.44 100 ALA A C 1
ATOM 797 O O . ALA A 1 100 ? -6.118 6.160 -9.971 1.00 97.44 100 ALA A O 1
ATOM 798 N N . GLN A 1 101 ? -4.291 6.162 -11.277 1.00 97.12 101 GLN A N 1
ATOM 799 C CA . GLN A 1 101 ? -4.229 4.702 -11.403 1.00 97.12 101 GLN A CA 1
ATOM 800 C C . GLN A 1 101 ? -3.789 4.052 -10.089 1.00 97.12 101 GLN A C 1
ATOM 802 O O . GLN A 1 101 ? -4.366 3.044 -9.697 1.00 97.12 101 GLN A O 1
ATOM 807 N N . ILE A 1 102 ? -2.828 4.654 -9.377 1.00 98.44 102 ILE A N 1
ATOM 808 C CA . ILE A 1 102 ? -2.406 4.172 -8.052 1.00 98.44 102 ILE A CA 1
ATOM 809 C C . ILE A 1 102 ? -3.526 4.343 -7.031 1.00 98.44 102 ILE A C 1
ATOM 811 O O . ILE A 1 102 ? -3.814 3.401 -6.301 1.00 98.44 102 ILE A O 1
ATOM 815 N N . LYS A 1 103 ? -4.211 5.494 -7.014 1.00 98.38 103 LYS A N 1
ATOM 816 C CA . LYS A 1 103 ? -5.396 5.692 -6.168 1.00 98.38 103 LYS A CA 1
ATOM 817 C C . LYS A 1 103 ? -6.432 4.601 -6.425 1.00 98.38 103 LYS A C 1
ATOM 819 O O . LYS A 1 103 ? -6.844 3.929 -5.489 1.00 98.38 103 LYS A O 1
ATOM 824 N N . THR A 1 104 ? -6.789 4.386 -7.687 1.00 98.19 104 THR A N 1
ATOM 825 C CA . THR A 1 104 ? -7.774 3.367 -8.073 1.00 98.19 104 THR A CA 1
ATOM 826 C C . THR A 1 104 ? -7.339 1.975 -7.616 1.00 98.19 104 THR A C 1
ATOM 828 O O . THR A 1 104 ? -8.073 1.334 -6.878 1.00 98.19 104 THR A O 1
ATOM 831 N N . ALA A 1 105 ? -6.115 1.547 -7.939 1.00 98.44 105 ALA A N 1
ATOM 832 C CA . ALA A 1 105 ? -5.626 0.212 -7.596 1.00 98.44 105 ALA A CA 1
ATOM 833 C C . ALA A 1 105 ? -5.525 -0.031 -6.077 1.00 98.44 105 ALA A C 1
ATOM 835 O O . ALA A 1 105 ? -5.821 -1.126 -5.601 1.00 98.44 105 ALA A O 1
ATOM 836 N N . VAL A 1 106 ? -5.127 0.983 -5.297 1.00 98.69 106 VAL A N 1
ATOM 837 C CA . VAL A 1 106 ? -5.065 0.870 -3.831 1.00 98.69 106 VAL A CA 1
ATOM 838 C C . VAL A 1 106 ? -6.469 0.742 -3.231 1.00 98.69 106 VAL A C 1
ATOM 840 O O . VAL A 1 106 ? -6.674 -0.118 -2.374 1.00 98.69 106 VAL A O 1
ATOM 843 N N . TYR A 1 107 ? -7.436 1.554 -3.675 1.00 98.69 107 TYR A N 1
ATOM 844 C CA . TYR A 1 107 ? -8.819 1.467 -3.189 1.00 98.69 107 TYR A CA 1
ATOM 845 C C . TYR A 1 107 ? -9.511 0.181 -3.655 1.00 98.69 107 TYR A C 1
ATOM 847 O O . TYR A 1 107 ? -10.123 -0.485 -2.832 1.00 98.69 107 TYR A O 1
ATOM 855 N N . GLU A 1 108 ? -9.342 -0.247 -4.908 1.00 98.44 108 GLU A N 1
ATOM 856 C CA . GLU A 1 108 ? -9.876 -1.528 -5.399 1.00 98.44 108 GLU A CA 1
ATOM 857 C C . GLU A 1 108 ? -9.386 -2.721 -4.565 1.00 98.44 108 GLU A C 1
ATOM 859 O O . GLU A 1 108 ? -10.153 -3.641 -4.297 1.00 98.44 108 GLU A O 1
ATOM 864 N N . MET A 1 109 ? -8.124 -2.702 -4.121 1.00 98.44 109 MET A N 1
ATOM 865 C CA . MET A 1 109 ? -7.571 -3.777 -3.294 1.00 98.44 109 MET A CA 1
ATOM 866 C C . MET A 1 109 ? -8.038 -3.708 -1.834 1.00 98.44 109 MET A C 1
ATOM 868 O O . MET A 1 109 ? -8.309 -4.739 -1.223 1.00 98.44 109 MET A O 1
ATOM 872 N N . MET A 1 110 ? -8.071 -2.511 -1.245 1.00 98.56 110 MET A N 1
ATOM 873 C CA . MET A 1 110 ? -8.243 -2.346 0.203 1.00 98.56 110 MET A CA 1
ATOM 874 C C . MET A 1 110 ? -9.675 -2.010 0.616 1.00 98.56 110 MET A C 1
ATOM 876 O O . MET A 1 110 ? -10.087 -2.386 1.707 1.00 98.56 110 MET A O 1
ATOM 880 N N . ARG A 1 111 ? -10.411 -1.257 -0.201 1.00 98.62 111 ARG A N 1
ATOM 881 C CA . ARG A 1 111 ? -11.769 -0.766 0.071 1.00 98.62 111 ARG A CA 1
ATOM 882 C C . ARG A 1 111 ? -12.593 -0.755 -1.228 1.00 98.62 111 ARG A C 1
ATOM 884 O O . ARG A 1 111 ? -12.975 0.315 -1.694 1.00 98.62 111 ARG A O 1
ATOM 891 N N . PRO A 1 112 ? -12.873 -1.920 -1.840 1.00 98.25 112 PRO A N 1
ATOM 892 C CA . PRO A 1 112 ? -13.443 -2.005 -3.191 1.00 98.25 112 PRO A CA 1
ATOM 893 C C . PRO A 1 112 ? -14.811 -1.328 -3.362 1.00 98.25 112 PRO A C 1
ATOM 895 O O . PRO A 1 112 ? -15.168 -0.949 -4.474 1.00 98.25 112 PRO A O 1
ATOM 898 N N . ALA A 1 113 ? -15.586 -1.184 -2.283 1.00 98.12 113 ALA A N 1
ATOM 899 C CA . ALA A 1 113 ? -16.882 -0.503 -2.297 1.00 98.12 113 ALA A CA 1
ATOM 900 C C . ALA A 1 113 ? -16.792 1.007 -1.990 1.00 98.12 113 ALA A C 1
ATOM 902 O O . ALA A 1 113 ? -17.799 1.705 -2.081 1.00 98.12 113 ALA A O 1
ATOM 903 N N . GLU A 1 114 ? -15.610 1.519 -1.632 1.00 98.56 114 GLU A N 1
ATOM 904 C CA . GLU A 1 114 ? -15.377 2.927 -1.308 1.00 98.56 114 GLU A CA 1
ATOM 905 C C . GLU A 1 114 ? -14.630 3.621 -2.451 1.00 98.56 114 GLU A C 1
ATOM 907 O O . GLU A 1 114 ? -13.526 3.229 -2.832 1.00 98.56 114 GLU A O 1
ATOM 912 N N . ALA A 1 115 ? -15.220 4.686 -2.995 1.00 97.25 115 ALA A N 1
ATOM 913 C CA . ALA A 1 115 ? -14.566 5.481 -4.026 1.00 97.25 115 ALA A CA 1
ATOM 914 C C . ALA A 1 115 ? -13.367 6.270 -3.448 1.00 97.25 115 ALA A C 1
ATOM 916 O O . ALA A 1 115 ? -13.437 6.738 -2.309 1.00 97.25 115 ALA A O 1
ATOM 917 N N . PRO A 1 116 ? -12.287 6.512 -4.219 1.00 96.12 116 PRO A N 1
ATOM 918 C CA . PRO A 1 116 ? -11.137 7.292 -3.746 1.00 96.12 116 PRO A CA 1
ATOM 919 C C . PRO A 1 116 ? -11.436 8.741 -3.326 1.00 96.12 116 PRO A C 1
ATOM 921 O O . PRO A 1 116 ? -10.579 9.389 -2.723 1.00 96.12 116 PRO A O 1
ATOM 924 N N . ASP A 1 117 ? -12.594 9.273 -3.716 1.00 94.75 117 ASP A N 1
ATOM 925 C CA . ASP A 1 117 ? -13.122 10.600 -3.393 1.00 94.75 117 ASP A CA 1
ATOM 926 C C . ASP A 1 117 ? -14.319 10.550 -2.426 1.00 94.75 117 ASP A C 1
ATOM 928 O O . ASP A 1 117 ? -14.991 11.566 -2.237 1.00 94.75 117 ASP A O 1
ATOM 932 N N . HIS A 1 118 ? -14.572 9.396 -1.792 1.00 97.31 118 HIS A N 1
ATOM 933 C CA . HIS A 1 118 ? -15.618 9.232 -0.784 1.00 97.31 118 HIS A CA 1
ATOM 934 C C . HIS A 1 118 ? -15.520 10.347 0.273 1.00 97.31 118 HIS A C 1
ATOM 936 O O . HIS A 1 118 ? -14.436 10.552 0.831 1.00 97.31 118 HIS A O 1
ATOM 942 N N . PRO A 1 119 ? -16.609 11.079 0.569 1.00 97.81 119 PRO A N 1
ATOM 943 C CA . PRO A 1 119 ? -16.587 12.151 1.559 1.00 97.81 119 PRO A CA 1
ATOM 944 C C . PRO A 1 119 ? -16.324 11.595 2.963 1.00 97.81 119 PRO A C 1
ATOM 946 O O . PRO A 1 119 ? -16.644 10.449 3.258 1.00 97.81 119 PRO A O 1
ATOM 949 N N . LEU A 1 120 ? -15.738 12.396 3.850 1.00 98.19 120 LEU A N 1
ATOM 950 C CA . LEU A 1 120 ? -15.569 11.959 5.236 1.00 98.19 120 LEU A CA 1
ATOM 951 C C . LEU A 1 120 ? -16.926 11.793 5.933 1.00 98.19 120 LEU A C 1
ATOM 953 O O . LEU A 1 120 ? -17.867 12.536 5.649 1.00 98.19 120 LEU A O 1
ATOM 957 N N . VAL A 1 121 ? -16.985 10.868 6.889 1.00 98.56 121 VAL A N 1
ATOM 958 C CA . VAL A 1 121 ? -18.107 10.726 7.826 1.00 98.56 121 VAL A CA 1
ATOM 959 C C . VAL A 1 121 ? -17.690 11.302 9.175 1.00 98.56 121 VAL A C 1
ATOM 961 O O . VAL A 1 121 ? -16.612 10.995 9.688 1.00 98.56 121 VAL A O 1
ATOM 964 N N . GLU A 1 122 ? -18.516 12.173 9.743 1.00 98.50 122 GLU A N 1
ATOM 965 C CA . GLU A 1 122 ? -18.178 12.895 10.969 1.00 98.50 122 GLU A CA 1
ATOM 966 C C . GLU A 1 122 ? -18.101 11.946 12.177 1.00 98.50 122 GLU A C 1
ATOM 968 O O . GLU A 1 122 ? -18.966 11.092 12.379 1.00 98.50 122 GLU A O 1
ATOM 973 N N . TRP A 1 123 ? -17.050 12.096 12.982 1.00 98.44 123 TRP A N 1
ATOM 974 C CA . TRP A 1 123 ? -16.750 11.221 14.109 1.00 98.44 123 TRP A CA 1
ATOM 975 C C . TRP A 1 123 ? -17.839 11.250 15.180 1.00 98.44 123 TRP A C 1
ATOM 977 O O . TRP A 1 123 ? -18.136 12.294 15.767 1.00 98.44 123 TRP A O 1
ATOM 987 N N . GLN A 1 124 ? -18.347 10.066 15.517 1.00 96.62 124 GLN A N 1
ATOM 988 C CA . GLN A 1 124 ? -19.207 9.833 16.670 1.00 96.62 124 GLN A CA 1
ATOM 989 C C . GLN A 1 124 ? -18.459 8.969 17.686 1.00 96.62 124 GLN A C 1
ATOM 991 O O . GLN A 1 124 ? -18.221 7.780 17.468 1.00 96.62 124 GLN A O 1
ATOM 996 N N . ASP A 1 125 ? -18.068 9.575 18.811 1.00 95.94 125 ASP A N 1
ATOM 997 C CA . ASP A 1 125 ? -17.269 8.892 19.829 1.00 95.94 125 ASP A CA 1
ATOM 998 C C . ASP A 1 125 ? -18.111 7.895 20.632 1.00 95.94 125 ASP A C 1
ATOM 1000 O O . ASP A 1 125 ? -18.748 8.239 21.628 1.00 95.94 125 ASP A O 1
ATOM 1004 N N . LEU A 1 126 ? -18.104 6.646 20.176 1.00 94.06 126 LEU A N 1
ATOM 1005 C CA . LEU A 1 126 ? -18.773 5.515 20.821 1.00 94.06 126 LEU A CA 1
ATOM 1006 C C . LEU A 1 126 ? -17.779 4.559 21.496 1.00 94.06 126 LEU A C 1
ATOM 1008 O O . LEU A 1 126 ? -18.164 3.459 21.898 1.00 94.06 126 LEU A O 1
ATOM 1012 N N . LEU A 1 127 ? -16.504 4.953 21.594 1.00 98.06 127 LEU A N 1
ATOM 1013 C CA . LEU A 1 127 ? -15.436 4.102 22.106 1.00 98.06 127 LEU A CA 1
ATOM 1014 C C . LEU A 1 127 ? -15.128 4.380 23.576 1.00 98.06 127 LEU A C 1
ATOM 1016 O O . LEU A 1 127 ? -14.892 5.515 24.000 1.00 98.06 127 LEU A O 1
ATOM 1020 N N . THR A 1 128 ? -15.013 3.302 24.338 1.00 98.38 128 THR A N 1
ATOM 1021 C CA . THR A 1 128 ? -14.455 3.302 25.691 1.00 98.38 128 THR A CA 1
ATOM 1022 C C . THR A 1 128 ? -12.944 3.568 25.680 1.00 98.38 128 THR A C 1
ATOM 1024 O O . THR A 1 128 ? -12.272 3.480 24.648 1.00 98.38 128 THR A O 1
ATOM 1027 N N . ALA A 1 129 ? -12.379 3.880 26.850 1.00 98.19 129 ALA A N 1
ATOM 1028 C CA . ALA A 1 129 ? -10.932 4.050 26.999 1.00 98.19 129 ALA A CA 1
ATOM 1029 C C . ALA A 1 129 ? -10.153 2.772 26.630 1.00 98.19 129 ALA A C 1
ATOM 1031 O O . ALA A 1 129 ? -9.114 2.856 25.973 1.00 98.19 129 ALA A O 1
ATOM 1032 N N . ASP A 1 130 ? -10.689 1.602 26.985 1.00 98.38 130 ASP A N 1
ATOM 1033 C CA . ASP A 1 130 ? -10.079 0.305 26.683 1.00 98.38 130 ASP A CA 1
ATOM 1034 C C . ASP A 1 130 ? -10.078 0.022 25.177 1.00 98.38 130 ASP A C 1
ATOM 1036 O O . ASP A 1 130 ? -9.079 -0.447 24.636 1.00 98.38 130 ASP A O 1
ATOM 1040 N N . GLU A 1 131 ? -11.151 0.377 24.465 1.00 98.62 131 GLU A N 1
ATOM 1041 C CA . GLU A 1 131 ? -11.217 0.231 23.005 1.00 98.62 131 GLU A CA 1
ATOM 1042 C C . GLU A 1 131 ? -10.234 1.164 22.291 1.00 98.62 131 GLU A C 1
ATOM 1044 O O . GLU A 1 131 ? -9.544 0.741 21.363 1.00 98.62 131 GLU A O 1
ATOM 1049 N N . LYS A 1 132 ? -10.098 2.413 22.752 1.00 98.62 132 LYS A N 1
ATOM 1050 C CA . LYS A 1 132 ? -9.080 3.342 22.229 1.00 98.62 132 LYS A CA 1
ATOM 1051 C C . LYS A 1 132 ? -7.666 2.810 22.470 1.00 98.62 132 LYS A C 1
ATOM 1053 O O . LYS A 1 132 ? -6.822 2.896 21.580 1.00 98.62 132 LYS A O 1
ATOM 1058 N N . SER A 1 133 ? -7.417 2.216 23.639 1.00 98.44 133 SER A N 1
ATOM 1059 C CA . SER A 1 133 ? -6.144 1.558 23.953 1.00 98.44 133 SER A CA 1
ATOM 1060 C C . SER A 1 133 ? -5.896 0.326 23.075 1.00 98.44 133 SER A C 1
ATOM 1062 O O . SER A 1 133 ? -4.783 0.146 22.583 1.00 98.44 133 SER A O 1
ATOM 1064 N N . MET A 1 134 ? -6.930 -0.479 22.805 1.00 98.62 134 MET A N 1
ATOM 1065 C CA . MET A 1 134 ? -6.851 -1.633 21.904 1.00 98.62 134 MET A CA 1
ATOM 1066 C C . MET A 1 134 ? -6.482 -1.213 20.477 1.00 98.62 134 MET A C 1
ATOM 1068 O O . MET A 1 134 ? -5.635 -1.842 19.847 1.00 98.62 134 MET A O 1
ATOM 1072 N N . LEU A 1 135 ? -7.069 -0.118 19.986 1.00 98.69 135 LEU A N 1
ATOM 1073 C CA . LEU A 1 135 ? -6.770 0.426 18.664 1.00 98.69 135 LEU A CA 1
ATOM 1074 C C . LEU A 1 135 ? -5.415 1.139 18.595 1.00 98.69 135 LEU A C 1
ATOM 1076 O O . LEU A 1 135 ? -4.921 1.366 17.500 1.00 98.69 135 LEU A O 1
ATOM 1080 N N . ALA A 1 136 ? -4.770 1.484 19.707 1.00 98.31 136 ALA A N 1
ATOM 1081 C CA . ALA A 1 136 ? -3.544 2.282 19.674 1.00 98.31 136 ALA A CA 1
ATOM 1082 C C . ALA A 1 136 ? -2.426 1.656 18.809 1.00 98.31 136 ALA A C 1
ATOM 1084 O O . ALA A 1 136 ? -1.672 2.374 18.152 1.00 98.31 136 ALA A O 1
ATOM 1085 N N . CYS A 1 137 ? -2.338 0.320 18.740 1.00 97.75 137 CYS A N 1
ATOM 1086 C CA . CYS A 1 137 ? -1.311 -0.359 17.942 1.00 97.75 137 CYS A CA 1
ATOM 1087 C C . CYS A 1 137 ? -1.488 -0.202 16.426 1.00 97.75 137 CYS A C 1
ATOM 1089 O O . CYS A 1 137 ? -0.510 -0.331 15.698 1.00 97.75 137 CYS A O 1
ATOM 1091 N N . ILE A 1 138 ? -2.690 0.121 15.930 1.00 97.81 138 ILE A N 1
ATOM 1092 C CA . ILE A 1 138 ? -2.887 0.282 14.485 1.00 97.81 138 ILE A CA 1
ATOM 1093 C C . ILE A 1 138 ? -2.341 1.614 13.961 1.00 97.81 138 ILE A C 1
ATOM 1095 O O . ILE A 1 138 ? -2.272 1.799 12.748 1.00 97.81 138 ILE A O 1
ATOM 1099 N N . ASN A 1 139 ? -1.895 2.517 14.843 1.00 97.94 139 ASN 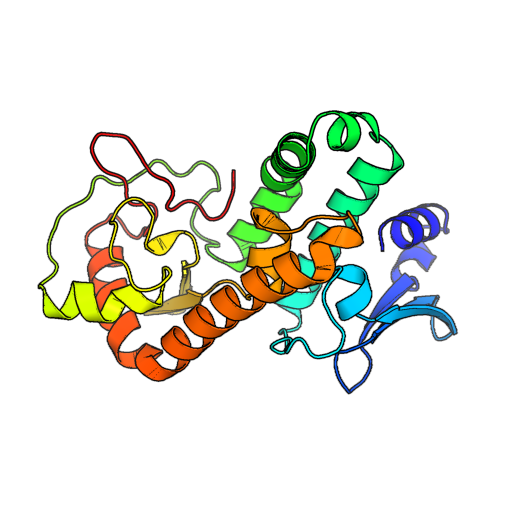A N 1
ATOM 1100 C CA . ASN A 1 139 ? -1.314 3.808 14.480 1.00 97.94 139 ASN A CA 1
ATOM 1101 C C . ASN A 1 139 ? -0.236 4.269 15.483 1.00 97.94 139 ASN A C 1
ATOM 1103 O O . ASN A 1 139 ? -0.416 5.234 16.231 1.00 97.94 139 ASN A O 1
ATOM 1107 N N . ALA A 1 140 ? 0.902 3.569 15.500 1.00 96.00 140 ALA A N 1
ATOM 1108 C CA . ALA A 1 140 ? 2.102 3.941 16.256 1.00 96.00 140 ALA A CA 1
ATOM 1109 C C . ALA A 1 140 ? 1.890 4.187 17.767 1.00 96.00 140 ALA A C 1
ATOM 1111 O O . ALA A 1 140 ? 2.536 5.054 18.362 1.00 96.00 140 ALA A O 1
ATOM 1112 N N . GLY A 1 141 ? 0.992 3.428 18.398 1.00 95.50 141 GLY A N 1
ATOM 1113 C CA . GLY A 1 141 ? 0.748 3.468 19.843 1.00 95.50 141 GLY A CA 1
ATOM 1114 C C . GLY A 1 141 ? -0.126 4.630 20.319 1.00 95.50 141 GLY A C 1
ATOM 1115 O O . GLY A 1 141 ? -0.302 4.783 21.526 1.00 95.50 141 GLY A O 1
ATOM 1116 N N . ASN A 1 142 ? -0.689 5.423 19.405 1.00 95.81 142 ASN A N 1
ATOM 1117 C CA . ASN A 1 142 ? -1.588 6.528 19.726 1.00 95.81 142 ASN A CA 1
ATOM 1118 C C . ASN A 1 142 ? -2.999 6.265 19.192 1.00 95.81 142 ASN A C 1
ATOM 1120 O O . ASN A 1 142 ? -3.196 5.488 18.257 1.00 95.81 142 ASN A O 1
ATOM 1124 N N . PHE A 1 143 ? -3.975 6.955 19.782 1.00 98.25 143 PHE A N 1
ATOM 1125 C CA . PHE A 1 143 ? -5.335 7.016 19.263 1.00 98.25 143 PHE A CA 1
ATOM 1126 C C . PHE A 1 143 ? -5.658 8.446 18.830 1.00 98.25 143 PHE A C 1
ATOM 1128 O O . PHE A 1 143 ? -5.723 9.348 19.664 1.00 98.25 143 PHE A O 1
ATOM 1135 N N . GLU A 1 144 ? -5.872 8.644 17.532 1.00 98.12 144 GLU A N 1
ATOM 1136 C CA . GLU A 1 144 ? -6.317 9.916 16.958 1.00 98.12 144 GLU A CA 1
ATOM 1137 C C . GLU A 1 144 ? -7.383 9.630 15.889 1.00 98.12 144 GLU A C 1
ATOM 1139 O O . GLU A 1 144 ? -7.036 9.092 14.829 1.00 98.12 144 GLU A O 1
ATOM 1144 N N . PRO A 1 145 ? -8.667 9.972 16.131 1.00 97.88 145 PRO A N 1
ATOM 1145 C CA . PRO A 1 145 ? -9.781 9.554 15.280 1.00 97.88 145 PRO A CA 1
ATOM 1146 C C . PRO A 1 145 ? -9.614 9.981 13.825 1.00 97.88 145 PRO A C 1
ATOM 1148 O O . PRO A 1 145 ? -10.040 9.248 12.944 1.00 97.88 145 PRO A O 1
ATOM 1151 N N . THR A 1 146 ? -8.944 11.104 13.547 1.00 98.50 146 THR A N 1
ATOM 1152 C C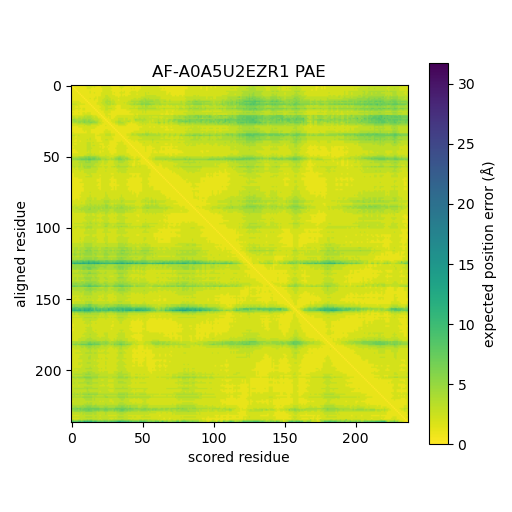A . THR A 1 146 ? -8.734 11.599 12.174 1.00 98.50 146 THR A CA 1
ATOM 1153 C C . THR A 1 146 ? -7.631 10.871 11.397 1.00 98.50 146 THR A C 1
ATOM 1155 O O . THR A 1 146 ? -7.440 11.159 10.216 1.00 98.50 146 THR A O 1
ATOM 1158 N N . THR A 1 147 ? -6.878 9.960 12.027 1.00 98.44 147 THR A N 1
ATOM 1159 C CA . THR A 1 147 ? -5.749 9.238 11.394 1.00 98.44 147 THR A CA 1
ATOM 1160 C C . THR A 1 147 ? -5.717 7.736 11.662 1.00 98.44 147 THR A C 1
ATOM 1162 O O . THR A 1 147 ? -4.953 7.029 11.008 1.00 98.44 147 THR A O 1
ATOM 1165 N N . GLN A 1 148 ? -6.512 7.237 12.612 1.00 98.75 148 GLN A N 1
ATOM 1166 C CA . GLN A 1 148 ? -6.400 5.868 13.113 1.00 98.75 148 GLN A CA 1
ATOM 1167 C C . GLN A 1 148 ? -6.588 4.790 12.038 1.00 98.75 148 GLN A C 1
ATOM 1169 O O . GLN A 1 148 ? -6.034 3.699 12.152 1.00 98.75 148 GLN A O 1
ATOM 1174 N N . PHE A 1 149 ? -7.362 5.090 10.997 1.00 98.75 149 PHE A N 1
ATOM 1175 C CA . PHE A 1 149 ? -7.868 4.112 10.039 1.00 98.75 149 PHE A CA 1
ATOM 1176 C C . PHE A 1 149 ? -7.238 4.243 8.648 1.00 98.75 149 PHE A C 1
ATOM 1178 O O . PHE A 1 149 ? -7.613 3.505 7.740 1.00 98.75 149 PHE A O 1
ATOM 1185 N N . CYS A 1 150 ? -6.242 5.118 8.465 1.00 98.44 150 CYS A N 1
ATOM 1186 C CA . CYS A 1 150 ? -5.583 5.347 7.170 1.00 98.44 150 CYS A CA 1
ATOM 1187 C C . CYS A 1 150 ? -4.875 4.108 6.589 1.00 98.44 150 CYS A C 1
ATOM 1189 O O . CYS A 1 150 ? -4.626 4.037 5.389 1.00 98.44 150 CYS A O 1
ATOM 1191 N N . LYS A 1 151 ? -4.580 3.107 7.428 1.00 98.81 151 LYS A N 1
ATOM 1192 C CA . LYS A 1 151 ? -3.989 1.821 7.025 1.00 98.81 151 LYS A CA 1
ATOM 1193 C C . LYS A 1 151 ? -5.001 0.675 6.964 1.00 98.81 151 LYS A C 1
ATOM 1195 O O . LYS A 1 151 ? -4.599 -0.441 6.657 1.00 98.81 151 LYS A O 1
ATOM 1200 N N . ILE A 1 152 ? -6.276 0.907 7.281 1.00 98.88 152 ILE A N 1
ATOM 1201 C CA . ILE A 1 152 ? -7.287 -0.153 7.373 1.00 98.88 152 ILE A CA 1
ATOM 1202 C C . ILE A 1 152 ? -8.083 -0.255 6.071 1.00 98.88 152 ILE A C 1
ATOM 1204 O O . ILE A 1 152 ? -8.626 0.739 5.580 1.00 98.88 152 ILE A O 1
ATOM 1208 N N . GLY A 1 153 ? -8.145 -1.472 5.535 1.00 98.81 153 GLY A N 1
ATOM 1209 C CA . GLY A 1 153 ? -9.044 -1.887 4.464 1.00 98.81 153 GLY A CA 1
ATOM 1210 C C . GLY A 1 153 ? -10.254 -2.644 5.000 1.00 98.81 153 GLY A C 1
ATOM 1211 O O . GLY A 1 153 ? -10.232 -3.159 6.120 1.00 98.81 153 GLY A O 1
ATOM 1212 N N . TYR A 1 154 ? -11.308 -2.696 4.195 1.00 98.81 154 TYR A N 1
ATOM 1213 C CA . TYR A 1 154 ? -12.546 -3.413 4.472 1.00 98.81 154 TYR A CA 1
ATOM 1214 C C . TYR A 1 154 ? -13.276 -3.772 3.181 1.00 98.81 154 TYR A C 1
ATOM 1216 O O . TYR A 1 154 ? -13.315 -2.992 2.231 1.00 98.81 154 TYR A O 1
ATOM 1224 N N . GLN A 1 155 ? -13.901 -4.944 3.168 1.00 98.06 155 GLN A N 1
ATOM 1225 C CA . GLN A 1 155 ? -14.796 -5.373 2.098 1.00 98.06 155 GLN A CA 1
ATOM 1226 C C . GLN A 1 155 ? -15.907 -6.260 2.650 1.00 98.06 155 GLN A C 1
ATOM 1228 O O . GLN A 1 155 ? -15.685 -7.021 3.591 1.00 98.06 155 GLN A O 1
ATOM 1233 N N . GLU A 1 156 ? -17.090 -6.179 2.050 1.00 96.31 156 GLU A N 1
ATOM 1234 C CA . GLU A 1 156 ? -18.224 -7.023 2.418 1.00 96.31 156 GLU A CA 1
ATOM 1235 C C . GLU A 1 156 ? -18.262 -8.273 1.539 1.00 96.31 156 GLU A C 1
ATOM 1237 O O . GLU A 1 156 ? -18.344 -8.190 0.313 1.00 96.31 156 GLU A O 1
ATOM 1242 N N . VAL A 1 157 ? -18.228 -9.446 2.170 1.00 94.50 157 VAL A N 1
ATOM 1243 C CA . VAL A 1 157 ? -18.324 -10.745 1.502 1.00 94.50 157 VAL A CA 1
ATOM 1244 C C . VAL A 1 157 ? -19.435 -11.532 2.181 1.00 94.50 157 VAL A C 1
ATOM 1246 O O . VAL A 1 157 ? -19.372 -11.807 3.371 1.00 94.50 157 VAL A O 1
ATOM 1249 N N . GLN A 1 158 ? -20.484 -11.875 1.428 1.00 93.00 158 GLN A N 1
ATOM 1250 C CA . GLN A 1 158 ? -21.642 -12.630 1.940 1.00 93.00 158 GLN A CA 1
ATOM 1251 C C . GLN A 1 158 ? -22.344 -11.981 3.154 1.00 93.00 158 GLN A C 1
ATOM 1253 O O . GLN A 1 158 ? -22.978 -12.668 3.947 1.00 93.00 158 GLN A O 1
ATOM 1258 N N . GLY A 1 159 ? -22.285 -10.649 3.263 1.00 89.38 159 GLY A N 1
ATOM 1259 C CA . GLY A 1 159 ? -22.933 -9.887 4.336 1.00 89.38 159 GLY A CA 1
ATOM 1260 C C . GLY A 1 159 ? -22.078 -9.685 5.590 1.00 89.38 159 GLY A C 1
ATOM 1261 O O . GLY A 1 159 ? -22.525 -8.984 6.493 1.00 89.38 159 GLY A O 1
ATOM 1262 N N . GLU A 1 160 ? -20.861 -10.231 5.630 1.00 94.56 160 GLU A N 1
ATOM 1263 C CA . GLU A 1 160 ? -19.876 -9.982 6.686 1.00 94.56 160 GLU A CA 1
ATOM 1264 C C . GLU A 1 160 ? -18.792 -9.021 6.184 1.00 94.56 160 GLU A C 1
ATOM 1266 O O . GLU A 1 160 ? -18.339 -9.122 5.039 1.00 94.56 160 GLU A O 1
ATOM 1271 N N . VAL A 1 161 ? -18.371 -8.079 7.032 1.00 98.12 161 VAL A N 1
ATOM 1272 C CA . VAL A 1 161 ? -17.261 -7.169 6.725 1.00 98.12 161 VAL A CA 1
ATOM 1273 C C . VAL A 1 161 ? -15.938 -7.797 7.159 1.00 98.12 161 VAL A C 1
ATOM 1275 O O . VAL A 1 161 ? -15.747 -8.164 8.316 1.00 98.12 161 VAL A O 1
ATOM 1278 N N . ALA A 1 162 ? -14.999 -7.912 6.225 1.00 98.44 162 ALA A N 1
ATOM 1279 C CA . ALA A 1 162 ? -13.654 -8.401 6.488 1.00 98.44 162 ALA A CA 1
ATOM 1280 C C . ALA A 1 162 ? -12.668 -7.232 6.496 1.00 98.44 162 ALA A C 1
ATOM 1282 O O . ALA A 1 162 ? -12.489 -6.569 5.473 1.00 98.44 162 ALA A O 1
ATOM 1283 N N . PHE A 1 163 ? -12.004 -7.004 7.631 1.00 98.81 163 PHE A N 1
ATOM 1284 C CA . PHE A 1 163 ? -10.973 -5.974 7.773 1.00 98.81 163 PHE A CA 1
ATOM 1285 C C . PHE A 1 163 ? -9.579 -6.508 7.448 1.00 98.81 163 PHE A C 1
ATOM 1287 O O . PHE A 1 163 ? -9.255 -7.673 7.705 1.00 98.81 163 PHE A O 1
ATOM 1294 N N . SER A 1 164 ? -8.725 -5.629 6.940 1.00 98.50 164 SER A N 1
ATOM 1295 C CA . SER A 1 164 ? -7.302 -5.885 6.716 1.00 98.50 164 SER A CA 1
ATOM 1296 C C . SER A 1 164 ? -6.472 -4.649 7.053 1.00 98.50 164 SER A C 1
ATOM 1298 O O . SER A 1 164 ? -6.986 -3.532 7.110 1.00 98.50 164 SER A O 1
ATOM 1300 N N . MET A 1 165 ? -5.170 -4.833 7.271 1.00 98.81 165 MET A N 1
ATOM 1301 C CA . MET A 1 165 ? -4.223 -3.724 7.374 1.00 98.81 165 MET A CA 1
ATOM 1302 C C . MET A 1 165 ? -3.334 -3.696 6.132 1.00 98.81 165 MET A C 1
ATOM 1304 O O . MET A 1 165 ? -2.894 -4.740 5.663 1.00 98.81 165 MET A O 1
ATOM 1308 N N . MET A 1 166 ? -3.056 -2.502 5.610 1.00 98.81 166 MET A N 1
ATOM 1309 C CA . MET A 1 166 ? -2.175 -2.303 4.465 1.00 98.81 166 MET A CA 1
ATOM 1310 C C . MET A 1 166 ? -0.795 -2.896 4.749 1.00 98.81 166 MET A C 1
ATOM 1312 O O . MET A 1 166 ? -0.169 -2.551 5.754 1.00 98.81 166 MET A O 1
ATOM 1316 N N . HIS A 1 167 ? -0.298 -3.725 3.829 1.00 98.81 167 HIS A N 1
ATOM 1317 C CA . HIS A 1 167 ? 1.019 -4.340 3.955 1.00 98.81 167 HIS A CA 1
ATOM 1318 C C . HIS A 1 167 ? 2.111 -3.290 4.256 1.00 98.81 167 HIS A C 1
ATOM 1320 O O . HIS A 1 167 ? 2.140 -2.237 3.596 1.00 98.81 167 HIS A O 1
ATOM 1326 N N . PRO A 1 168 ? 3.056 -3.554 5.181 1.00 98.81 168 PRO A N 1
ATOM 1327 C CA . PRO A 1 168 ? 4.088 -2.592 5.564 1.00 98.81 168 PRO A CA 1
ATOM 1328 C C . PRO A 1 168 ? 4.908 -2.067 4.386 1.00 98.81 168 PRO A C 1
ATOM 1330 O O . PRO A 1 168 ? 5.166 -0.869 4.311 1.00 98.81 168 PRO A O 1
ATOM 1333 N N . CYS A 1 169 ? 5.262 -2.923 3.419 1.00 98.75 169 CYS A N 1
ATOM 1334 C CA . CYS A 1 169 ? 5.993 -2.496 2.220 1.00 98.75 169 CYS A CA 1
ATOM 1335 C C . CYS A 1 169 ? 5.197 -1.528 1.337 1.00 98.75 169 CYS A C 1
ATOM 1337 O O . CYS A 1 169 ? 5.795 -0.622 0.765 1.00 98.75 169 CYS A O 1
ATOM 1339 N N . ILE A 1 170 ? 3.874 -1.690 1.234 1.00 98.88 170 ILE A N 1
ATOM 1340 C CA . ILE A 1 170 ? 3.014 -0.805 0.436 1.00 98.88 170 ILE A CA 1
ATOM 1341 C C . ILE A 1 170 ? 2.878 0.543 1.149 1.00 98.88 170 ILE A C 1
ATOM 1343 O O . ILE A 1 170 ? 3.158 1.580 0.549 1.00 98.88 170 ILE A O 1
ATOM 1347 N N . SER A 1 171 ? 2.564 0.526 2.451 1.00 98.69 171 SER A N 1
ATOM 1348 C CA . SER A 1 171 ? 2.516 1.736 3.288 1.00 98.69 171 SER A CA 1
ATOM 1349 C C . SER A 1 171 ? 3.842 2.502 3.247 1.00 98.69 171 SER A C 1
ATOM 1351 O O . SER A 1 171 ? 3.869 3.721 3.070 1.00 98.69 171 SER A O 1
ATOM 1353 N N . TYR A 1 172 ? 4.960 1.781 3.373 1.00 98.81 172 TYR A N 1
ATOM 1354 C CA . TYR A 1 172 ? 6.304 2.339 3.295 1.00 98.81 172 TYR A CA 1
ATOM 1355 C C . TYR A 1 172 ? 6.557 2.993 1.935 1.00 98.81 172 TYR A C 1
ATOM 1357 O O . TYR A 1 172 ? 6.988 4.146 1.883 1.00 98.81 172 TYR A O 1
ATOM 1365 N N . LEU A 1 173 ? 6.269 2.281 0.842 1.00 98.62 173 LEU A N 1
ATOM 1366 C CA . LEU A 1 173 ? 6.569 2.746 -0.508 1.00 98.62 173 LEU A CA 1
ATOM 1367 C C . LEU A 1 173 ? 5.756 3.994 -0.883 1.00 98.62 173 LEU A C 1
ATOM 1369 O O . LEU A 1 173 ? 6.288 4.894 -1.530 1.00 98.62 173 LEU A O 1
ATOM 1373 N N . LEU A 1 174 ? 4.505 4.077 -0.424 1.00 98.56 174 LEU A N 1
ATOM 1374 C CA . LEU A 1 174 ? 3.640 5.239 -0.633 1.00 98.56 174 LEU A CA 1
ATOM 1375 C C . LEU A 1 174 ? 4.060 6.438 0.225 1.00 98.56 174 LEU A C 1
ATOM 1377 O O . LEU A 1 174 ? 4.160 7.553 -0.282 1.00 98.56 174 LEU A O 1
ATOM 1381 N N . HIS A 1 175 ? 4.331 6.228 1.517 1.00 98.12 175 HIS A N 1
ATOM 1382 C CA . HIS A 1 175 ? 4.329 7.333 2.487 1.00 98.12 175 HIS A CA 1
ATOM 1383 C C . HIS A 1 175 ? 5.684 7.646 3.120 1.00 98.12 175 HIS A C 1
ATOM 1385 O O . HIS A 1 175 ? 5.862 8.724 3.682 1.00 98.12 175 HIS A O 1
ATOM 1391 N N . SER A 1 176 ? 6.651 6.733 3.046 1.00 98.31 176 SER A N 1
ATOM 1392 C CA . SER A 1 176 ? 7.931 6.845 3.768 1.00 98.31 176 SER A CA 1
ATOM 1393 C C . SER A 1 176 ? 9.169 6.656 2.896 1.00 98.31 176 SER A C 1
ATOM 1395 O O . SER A 1 176 ? 10.256 7.042 3.321 1.00 98.31 176 SER A O 1
ATOM 1397 N N . TYR A 1 177 ? 9.026 6.119 1.682 1.00 98.56 177 TYR A N 1
ATOM 1398 C CA . TYR A 1 177 ? 10.149 5.859 0.788 1.00 98.56 177 TYR A CA 1
ATOM 1399 C C . TYR A 1 177 ? 10.983 7.112 0.511 1.00 98.56 177 TYR A C 1
ATOM 1401 O O . TYR A 1 177 ? 10.450 8.196 0.240 1.00 98.56 177 TYR A O 1
ATOM 1409 N N . SER A 1 178 ? 12.300 6.917 0.562 1.00 98.25 178 SER A N 1
ATOM 1410 C CA . SER A 1 178 ? 13.319 7.869 0.140 1.00 98.25 178 SER A CA 1
ATOM 1411 C C . SER A 1 178 ? 14.319 7.157 -0.777 1.00 98.25 178 SER A C 1
ATOM 1413 O O . SER A 1 178 ? 14.888 6.139 -0.361 1.00 98.25 178 SER A O 1
ATOM 1415 N N . PRO A 1 179 ? 14.578 7.679 -1.990 1.00 97.75 179 PRO A N 1
ATOM 1416 C CA . PRO A 1 179 ? 15.532 7.087 -2.926 1.00 97.75 179 PRO A CA 1
ATOM 1417 C C . PRO A 1 179 ? 17.000 7.390 -2.582 1.00 97.75 179 PRO A C 1
ATOM 1419 O O . PRO A 1 179 ? 17.899 6.816 -3.192 1.00 97.75 179 PRO A O 1
ATOM 1422 N N . PHE A 1 180 ? 17.274 8.295 -1.636 1.00 97.06 180 PHE A N 1
ATOM 1423 C CA . PHE A 1 180 ? 18.642 8.688 -1.298 1.00 97.06 180 PHE A CA 1
ATOM 1424 C C . PHE A 1 180 ? 19.347 7.594 -0.489 1.00 97.06 180 PHE A C 1
ATOM 1426 O O . PHE A 1 180 ? 18.856 7.157 0.552 1.00 97.06 180 PHE A O 1
ATOM 1433 N N . ALA A 1 181 ? 20.518 7.148 -0.947 1.00 93.56 181 ALA A N 1
ATOM 1434 C CA . ALA A 1 181 ? 21.229 6.012 -0.351 1.00 93.56 181 ALA A CA 1
ATOM 1435 C C . ALA A 1 181 ? 21.626 6.237 1.123 1.00 93.56 181 ALA A C 1
ATOM 1437 O O . ALA A 1 181 ? 21.616 5.305 1.923 1.00 93.56 181 ALA A O 1
ATOM 1438 N N . GLU A 1 182 ? 21.917 7.480 1.510 1.00 95.44 182 GLU A N 1
ATOM 1439 C CA . GLU A 1 182 ? 22.219 7.865 2.898 1.00 95.44 182 GLU A CA 1
ATOM 1440 C C . GLU A 1 182 ? 21.034 7.675 3.864 1.00 95.44 182 GLU A C 1
ATOM 1442 O O . GLU A 1 182 ? 21.232 7.548 5.071 1.00 95.44 182 GLU A O 1
ATOM 1447 N N . PHE A 1 183 ? 19.805 7.576 3.343 1.00 93.56 183 PHE A N 1
ATOM 1448 C CA . PHE A 1 183 ? 18.594 7.363 4.137 1.00 93.56 183 PHE A CA 1
ATOM 1449 C C . PHE A 1 183 ? 18.301 5.890 4.435 1.00 93.56 183 PHE A C 1
ATOM 1451 O O . PHE A 1 183 ? 17.303 5.622 5.105 1.00 93.56 183 PHE A O 1
ATOM 1458 N N . LYS A 1 184 ? 19.147 4.935 4.013 1.00 96.62 184 LYS A N 1
ATOM 1459 C CA . LYS A 1 184 ? 18.931 3.497 4.274 1.00 96.62 184 LYS A CA 1
ATOM 1460 C C . LYS A 1 184 ? 18.555 3.191 5.735 1.00 96.62 184 LYS A C 1
ATOM 1462 O O . LYS A 1 184 ? 17.512 2.574 5.936 1.00 96.62 184 LYS A O 1
ATOM 1467 N N . PRO A 1 185 ? 19.286 3.664 6.769 1.00 97.56 185 PRO A N 1
ATOM 1468 C CA . PRO A 1 185 ? 18.913 3.394 8.161 1.00 97.56 185 PRO A CA 1
ATOM 1469 C C . PRO A 1 185 ? 17.554 3.991 8.557 1.00 97.56 185 PRO A C 1
ATOM 1471 O O . PRO A 1 185 ? 16.772 3.355 9.265 1.00 97.56 185 PRO A O 1
ATOM 1474 N N . THR A 1 186 ? 17.248 5.199 8.078 1.00 98.06 186 THR A N 1
ATOM 1475 C CA . THR A 1 186 ? 15.973 5.884 8.334 1.00 98.06 186 THR A CA 1
ATOM 1476 C C . THR A 1 186 ? 14.806 5.138 7.687 1.00 98.06 186 THR A C 1
ATOM 1478 O O . THR A 1 186 ? 13.782 4.913 8.332 1.00 98.06 186 THR A O 1
ATOM 1481 N N . ASN A 1 187 ? 14.982 4.689 6.443 1.00 98.31 187 ASN A N 1
ATOM 1482 C CA . ASN A 1 187 ? 14.022 3.868 5.711 1.00 98.31 187 ASN A CA 1
ATOM 1483 C C . ASN A 1 187 ? 13.727 2.559 6.456 1.00 98.31 187 ASN A C 1
ATOM 1485 O O . ASN A 1 187 ? 12.562 2.231 6.688 1.00 98.31 187 ASN A O 1
ATOM 1489 N N . SER A 1 188 ? 14.773 1.861 6.908 1.00 98.56 188 SER A N 1
ATOM 1490 C CA . SER A 1 188 ? 14.655 0.650 7.730 1.00 98.56 188 SER A CA 1
ATOM 1491 C C . SER A 1 188 ? 13.887 0.911 9.028 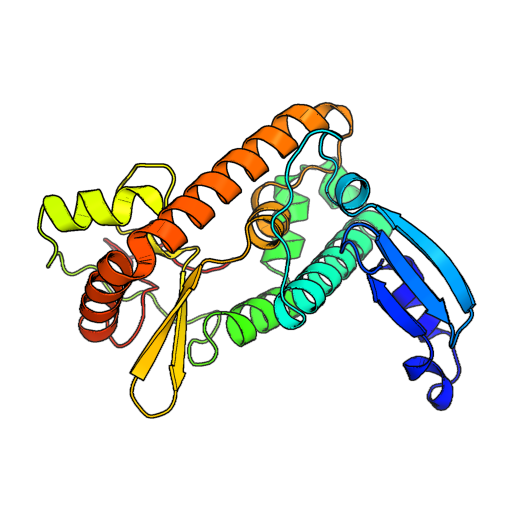1.00 98.56 188 SER A C 1
ATOM 1493 O O . SER A 1 188 ? 13.049 0.107 9.432 1.00 98.56 188 SER A O 1
ATOM 1495 N N . GLY A 1 189 ? 14.121 2.061 9.672 1.00 98.50 189 GLY A N 1
ATOM 1496 C CA . GLY A 1 189 ? 13.403 2.482 10.875 1.00 98.50 189 GLY A CA 1
ATOM 1497 C C . GLY A 1 189 ? 11.904 2.705 10.645 1.00 98.50 189 GLY A C 1
ATOM 1498 O O . GLY A 1 189 ? 11.096 2.298 11.482 1.00 98.50 189 GLY A O 1
ATOM 1499 N N . PHE A 1 190 ? 11.518 3.304 9.514 1.00 98.56 190 PHE A N 1
ATOM 1500 C CA . PHE A 1 190 ? 10.108 3.434 9.134 1.00 98.56 190 PHE A CA 1
ATOM 1501 C C . PHE A 1 190 ? 9.463 2.075 8.878 1.00 98.56 190 PHE A C 1
ATOM 1503 O O . PHE A 1 190 ? 8.404 1.795 9.439 1.00 98.56 190 PHE A O 1
ATOM 1510 N N . LEU A 1 191 ? 10.115 1.209 8.097 1.00 98.62 191 LEU A N 1
ATOM 1511 C CA . LEU A 1 191 ? 9.575 -0.117 7.805 1.00 98.62 191 LEU A CA 1
ATOM 1512 C C . LEU A 1 191 ? 9.439 -0.965 9.077 1.00 98.62 191 LEU A C 1
ATOM 1514 O O . LEU A 1 191 ? 8.415 -1.606 9.269 1.00 98.62 191 LEU A O 1
ATOM 1518 N N . LYS A 1 192 ? 10.404 -0.897 10.003 1.00 98.62 192 LYS A N 1
ATOM 1519 C CA . LYS A 1 192 ? 10.324 -1.596 11.295 1.00 98.62 192 LYS A CA 1
ATOM 1520 C C . LYS A 1 192 ? 9.114 -1.158 12.127 1.00 98.62 192 LYS A C 1
ATOM 1522 O O . LYS A 1 192 ? 8.470 -2.006 12.737 1.00 98.62 192 LYS A O 1
ATOM 1527 N N . LYS A 1 193 ? 8.793 0.141 12.151 1.00 98.44 193 LYS A N 1
ATOM 1528 C CA . LYS A 1 193 ? 7.591 0.654 12.835 1.00 98.44 193 LYS A CA 1
ATOM 1529 C C . LYS A 1 193 ? 6.310 0.151 12.169 1.00 98.44 193 LYS A C 1
ATOM 1531 O O . LYS A 1 193 ? 5.404 -0.288 12.863 1.00 98.44 193 LYS A O 1
ATOM 1536 N N . LEU A 1 194 ? 6.260 0.161 10.837 1.00 98.75 194 LEU A N 1
ATOM 1537 C CA . LEU A 1 194 ? 5.115 -0.355 10.081 1.00 98.75 194 LEU A CA 1
ATOM 1538 C C . LEU A 1 194 ? 4.924 -1.865 10.285 1.00 98.75 194 LEU A C 1
ATOM 1540 O O . LEU A 1 194 ? 3.793 -2.302 10.473 1.00 98.75 194 LEU A O 1
ATOM 1544 N N . ASN A 1 195 ? 6.011 -2.642 10.315 1.00 98.75 195 ASN A N 1
ATOM 1545 C CA . ASN A 1 195 ? 5.964 -4.068 10.644 1.00 98.75 195 ASN A CA 1
ATOM 1546 C C . ASN A 1 195 ? 5.433 -4.286 12.066 1.00 98.75 195 ASN A C 1
ATOM 1548 O O . ASN A 1 195 ? 4.628 -5.183 12.275 1.00 98.75 195 ASN A O 1
ATOM 1552 N N . GLN A 1 196 ? 5.852 -3.470 13.039 1.00 98.62 196 GLN A N 1
ATOM 1553 C CA . GLN A 1 196 ? 5.371 -3.593 14.416 1.00 98.62 196 GLN A CA 1
ATOM 1554 C C . GLN A 1 196 ? 3.857 -3.363 14.508 1.00 98.62 196 GLN A C 1
ATOM 1556 O O . GLN A 1 196 ? 3.156 -4.222 15.035 1.00 98.62 196 GLN A O 1
ATOM 1561 N N . ASP A 1 197 ? 3.348 -2.268 13.933 1.00 98.69 197 ASP A N 1
ATOM 1562 C CA . ASP A 1 197 ? 1.907 -1.981 13.898 1.00 98.69 197 ASP A CA 1
ATOM 1563 C C . ASP A 1 197 ? 1.124 -3.119 13.212 1.00 98.69 197 ASP A C 1
ATOM 1565 O O . ASP A 1 197 ? 0.077 -3.550 13.696 1.00 98.69 197 ASP A O 1
ATOM 1569 N N . TYR A 1 198 ? 1.651 -3.639 12.098 1.00 98.81 198 TYR A N 1
ATOM 1570 C CA . TYR A 1 198 ? 1.047 -4.738 11.343 1.00 98.81 198 TYR A CA 1
ATOM 1571 C C . TYR A 1 198 ? 1.020 -6.050 12.132 1.00 98.81 198 TYR A C 1
ATOM 1573 O O . TYR A 1 198 ? -0.010 -6.726 12.178 1.00 98.81 198 TYR A O 1
ATOM 1581 N N . ASN A 1 199 ? 2.122 -6.397 12.792 1.00 98.75 199 ASN A N 1
ATOM 1582 C CA . ASN A 1 199 ? 2.235 -7.615 13.588 1.00 98.75 199 ASN A CA 1
ATOM 1583 C C . ASN A 1 199 ? 1.356 -7.542 14.845 1.00 98.75 199 ASN A C 1
ATOM 1585 O O . ASN A 1 199 ? 0.669 -8.512 15.166 1.00 98.75 199 ASN A O 1
ATOM 1589 N N . ASP A 1 200 ? 1.293 -6.385 15.509 1.00 98.69 200 ASP A N 1
ATOM 1590 C CA . ASP 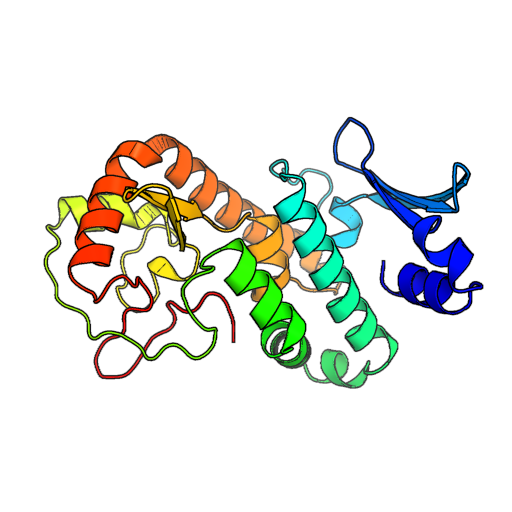A 1 200 ? 0.414 -6.173 16.662 1.00 98.69 200 ASP A CA 1
ATOM 1591 C C . ASP A 1 200 ? -1.068 -6.208 16.276 1.00 98.69 200 ASP A C 1
ATOM 1593 O O . ASP A 1 200 ? -1.881 -6.764 17.021 1.00 98.69 200 ASP A O 1
ATOM 1597 N N . TYR A 1 201 ? -1.424 -5.655 15.110 1.00 98.81 201 TYR A N 1
ATOM 1598 C CA . TYR A 1 201 ? -2.770 -5.780 14.553 1.00 98.81 201 TYR A CA 1
ATOM 1599 C C . TYR A 1 201 ? -3.147 -7.247 14.354 1.00 98.81 201 TYR A C 1
ATOM 1601 O O . TYR A 1 201 ? -4.174 -7.679 14.868 1.00 98.81 201 TYR A O 1
ATOM 1609 N N . HIS A 1 202 ? -2.305 -8.038 13.685 1.00 98.69 202 HIS A N 1
ATOM 1610 C CA . HIS A 1 202 ? -2.590 -9.454 13.441 1.00 98.69 202 HIS A CA 1
ATOM 1611 C C . HIS A 1 202 ? -2.640 -10.277 14.733 1.00 98.69 202 HIS A C 1
ATOM 1613 O O . HIS A 1 202 ? -3.507 -11.139 14.874 1.00 98.69 202 HIS A O 1
ATOM 1619 N N . ALA A 1 203 ? -1.783 -9.973 15.712 1.00 98.62 203 ALA A N 1
ATOM 1620 C CA . ALA A 1 203 ? -1.785 -10.637 17.014 1.00 98.62 203 ALA A CA 1
ATOM 1621 C C . ALA A 1 203 ? -3.074 -10.387 17.819 1.00 98.62 203 ALA A C 1
ATOM 1623 O O . ALA A 1 203 ? -3.480 -11.235 18.613 1.00 98.62 203 ALA A O 1
ATOM 1624 N N . LYS A 1 204 ? -3.724 -9.232 17.625 1.00 98.56 204 LYS A N 1
ATOM 1625 C CA . LYS A 1 204 ? -4.939 -8.816 18.351 1.00 98.56 204 LYS A CA 1
ATOM 1626 C C . LYS A 1 204 ? -6.163 -8.681 17.442 1.00 98.56 204 LYS A C 1
ATOM 1628 O O . LYS A 1 204 ? -7.175 -8.118 17.862 1.00 98.56 204 LYS A O 1
ATOM 1633 N N . LYS A 1 205 ? -6.091 -9.220 16.220 1.00 98.69 205 LYS A N 1
ATOM 1634 C CA . LYS A 1 205 ? -7.059 -8.988 15.138 1.00 98.69 205 LYS A CA 1
ATOM 1635 C C . LYS A 1 205 ? -8.493 -9.254 15.573 1.00 98.69 205 LYS A C 1
ATOM 1637 O O . LYS A 1 205 ? -9.356 -8.420 15.352 1.00 98.69 205 LYS A O 1
ATOM 1642 N N . MET A 1 206 ? -8.728 -10.352 16.290 1.00 97.88 206 MET A N 1
ATOM 1643 C CA . MET A 1 206 ? -10.071 -10.723 16.748 1.00 97.88 206 MET A CA 1
ATOM 1644 C C . MET A 1 206 ? -10.716 -9.717 17.715 1.00 97.88 206 MET A C 1
ATOM 1646 O O . MET A 1 206 ? -11.934 -9.672 17.812 1.00 97.88 206 MET A O 1
ATOM 1650 N N . PHE A 1 207 ? -9.922 -8.927 18.443 1.00 98.50 207 PHE A N 1
ATOM 1651 C CA . PHE A 1 207 ? -10.431 -7.888 19.342 1.00 98.50 207 PHE A CA 1
ATOM 1652 C C . PHE A 1 207 ? -10.559 -6.550 18.623 1.00 98.50 207 PHE A C 1
ATOM 1654 O O . PHE A 1 207 ? -11.537 -5.834 18.815 1.00 98.50 207 PHE A O 1
ATOM 1661 N N . ILE A 1 208 ? -9.576 -6.224 17.783 1.00 98.81 208 ILE A N 1
ATOM 1662 C CA . ILE A 1 208 ? -9.571 -4.995 16.992 1.00 98.81 208 ILE A CA 1
ATOM 1663 C C . ILE A 1 208 ? -10.738 -4.994 16.004 1.00 98.81 208 ILE A C 1
ATOM 1665 O O . ILE A 1 208 ? -11.467 -4.009 15.939 1.00 98.81 208 ILE A O 1
ATOM 1669 N N . ASP A 1 209 ? -10.960 -6.094 15.287 1.00 98.75 209 ASP A N 1
ATOM 1670 C CA . ASP A 1 209 ? -11.978 -6.173 14.238 1.00 98.75 209 ASP A CA 1
ATOM 1671 C C . ASP A 1 209 ? -13.402 -6.005 14.792 1.00 98.75 209 ASP A C 1
ATOM 1673 O O . ASP A 1 209 ? -14.224 -5.378 14.136 1.00 98.75 209 ASP A O 1
ATOM 1677 N N . VAL A 1 210 ? -13.682 -6.443 16.027 1.00 98.56 210 VAL A N 1
ATOM 1678 C CA . VAL A 1 210 ? -14.977 -6.188 16.697 1.00 98.56 210 VAL A CA 1
ATOM 1679 C C . VAL A 1 210 ? -15.213 -4.687 16.900 1.00 98.56 210 VAL A C 1
ATOM 1681 O O . VAL A 1 210 ? -16.331 -4.187 16.762 1.00 98.56 210 VAL A O 1
ATOM 1684 N N . ILE A 1 211 ? -14.154 -3.943 17.224 1.00 98.75 211 ILE A N 1
ATOM 1685 C CA . ILE A 1 211 ? -14.225 -2.489 17.393 1.00 98.75 211 ILE A CA 1
ATOM 1686 C C . ILE A 1 211 ? -14.353 -1.811 16.024 1.00 98.75 211 ILE A C 1
ATOM 1688 O O . ILE A 1 211 ? -15.160 -0.895 15.872 1.00 98.75 211 ILE A O 1
ATOM 1692 N N . LEU A 1 212 ? -13.594 -2.268 15.022 1.00 98.81 212 LEU A N 1
ATOM 1693 C CA . LEU A 1 212 ? -13.675 -1.748 13.656 1.00 98.81 212 LEU A CA 1
ATOM 1694 C C . LEU A 1 212 ? -15.061 -1.972 13.045 1.00 98.81 212 LEU A C 1
ATOM 1696 O O . LEU A 1 212 ? -15.588 -1.051 12.431 1.00 98.81 212 LEU A O 1
ATOM 1700 N N . GLU A 1 213 ? -15.682 -3.132 13.261 1.00 98.69 213 GLU A N 1
ATOM 1701 C CA . GLU A 1 213 ? -17.043 -3.426 12.804 1.00 98.69 213 GLU A CA 1
ATOM 1702 C C . GLU A 1 213 ? -18.057 -2.461 13.420 1.00 98.69 213 GLU A C 1
ATOM 1704 O O . GLU A 1 213 ? -18.855 -1.859 12.702 1.00 98.69 213 GLU A O 1
ATOM 1709 N N . LYS A 1 214 ? -17.980 -2.242 14.740 1.00 98.50 214 LYS A N 1
ATOM 1710 C CA . LYS A 1 214 ? -18.823 -1.259 15.430 1.00 98.50 214 LYS A CA 1
ATOM 1711 C C . LYS A 1 214 ? -18.694 0.121 14.787 1.00 98.50 214 LYS A C 1
ATOM 1713 O O . LYS A 1 214 ? -19.707 0.732 14.464 1.00 98.50 214 LYS A O 1
ATOM 1718 N N . LEU A 1 215 ? -17.463 0.595 14.589 1.00 98.69 215 LEU A N 1
ATOM 1719 C CA . LEU A 1 215 ? -17.206 1.901 13.985 1.00 98.69 215 LEU A CA 1
ATOM 1720 C C . LEU A 1 215 ? -17.699 1.970 12.540 1.00 98.69 215 LEU A C 1
ATOM 1722 O O . LEU A 1 215 ? -18.365 2.933 12.183 1.00 98.69 215 LEU A O 1
ATOM 1726 N N . TYR A 1 216 ? -17.420 0.951 11.735 1.00 98.69 216 TYR A N 1
ATOM 1727 C CA . TYR A 1 216 ? -17.849 0.863 10.343 1.00 98.69 216 TYR A CA 1
ATOM 1728 C C . TYR A 1 216 ? -19.374 0.971 10.222 1.00 98.69 216 TYR A C 1
ATOM 1730 O O . TYR A 1 216 ? -19.886 1.769 9.439 1.00 98.69 216 TYR A O 1
ATOM 1738 N N . LEU A 1 217 ? -20.118 0.228 11.046 1.00 98.19 217 LEU A N 1
ATOM 1739 C CA . LEU A 1 217 ? -21.582 0.238 11.025 1.00 98.19 217 LEU A CA 1
ATOM 1740 C C . LEU A 1 217 ? -22.183 1.570 11.495 1.00 98.19 217 LEU A C 1
ATOM 1742 O O . LEU A 1 217 ? -23.235 1.965 10.995 1.00 98.19 217 LEU A O 1
ATOM 1746 N N . THR A 1 218 ? -21.536 2.273 12.430 1.00 98.12 218 THR A N 1
ATOM 1747 C CA . THR A 1 218 ? -22.024 3.570 12.935 1.00 98.12 218 THR A CA 1
ATOM 1748 C C . THR A 1 218 ? -21.554 4.768 12.110 1.00 98.12 218 THR A C 1
ATOM 1750 O O . THR A 1 218 ? -22.044 5.870 12.334 1.00 98.12 218 THR A O 1
ATOM 1753 N N . HIS A 1 219 ? -20.635 4.572 11.163 1.00 98.56 219 HIS A N 1
ATOM 1754 C CA . HIS A 1 219 ? -20.096 5.617 10.286 1.00 98.56 219 HIS A CA 1
ATOM 1755 C C . HIS A 1 219 ? -20.377 5.293 8.817 1.00 98.56 219 HIS A C 1
ATOM 1757 O O . HIS A 1 219 ? -19.482 5.287 7.978 1.00 98.56 219 HIS A O 1
ATOM 1763 N N . GLU A 1 220 ? -21.645 4.999 8.519 1.00 97.94 220 GLU A N 1
ATOM 1764 C CA . GLU A 1 220 ? -22.155 4.847 7.149 1.00 97.94 220 GLU A CA 1
ATOM 1765 C C . GLU A 1 220 ? -21.382 3.822 6.304 1.00 97.94 220 GLU A C 1
ATOM 1767 O O . GLU A 1 220 ? -21.214 4.004 5.103 1.00 97.94 220 GLU A O 1
ATOM 1772 N N . ARG A 1 221 ? -20.936 2.718 6.923 1.00 98.19 221 ARG A N 1
ATOM 1773 C CA . ARG A 1 221 ? -20.134 1.676 6.260 1.00 98.19 221 ARG A CA 1
ATOM 1774 C C . ARG A 1 221 ? -18.806 2.218 5.718 1.00 98.19 221 ARG A C 1
ATOM 1776 O O . ARG A 1 221 ? -18.352 1.837 4.643 1.00 98.19 221 ARG A O 1
ATOM 1783 N N . SER A 1 222 ? -18.160 3.091 6.488 1.00 98.62 222 SER A N 1
ATOM 1784 C CA . SER A 1 222 ? -16.841 3.632 6.177 1.00 98.62 222 SER A CA 1
ATOM 1785 C C . SER A 1 222 ? -16.003 3.822 7.443 1.00 98.62 222 SER A C 1
ATOM 1787 O O . SER A 1 222 ? -16.514 4.058 8.536 1.00 98.62 222 SER A O 1
ATOM 1789 N N . LEU A 1 223 ? -14.682 3.732 7.288 1.00 98.81 223 LEU A N 1
ATOM 1790 C CA . LEU A 1 223 ? -13.714 4.218 8.273 1.00 98.81 223 LEU A CA 1
ATOM 1791 C C . LEU A 1 223 ? -12.966 5.459 7.764 1.00 98.81 223 LEU A C 1
ATOM 1793 O O . LEU A 1 223 ? -12.016 5.906 8.411 1.00 98.81 223 LEU A O 1
ATOM 1797 N N . HIS A 1 224 ? -13.397 6.063 6.648 1.00 98.69 224 HIS A N 1
ATOM 1798 C CA . HIS A 1 224 ? -13.002 7.415 6.249 1.00 98.69 224 HIS A CA 1
ATOM 1799 C C . HIS A 1 224 ? -13.681 8.450 7.163 1.00 98.69 224 HIS A C 1
ATOM 1801 O O . HIS A 1 224 ? -14.516 9.259 6.770 1.00 98.69 224 HIS A O 1
ATOM 1807 N N . ILE A 1 225 ? -13.296 8.406 8.431 1.00 98.69 225 ILE A N 1
ATOM 1808 C CA . ILE A 1 225 ? -13.869 9.209 9.502 1.00 98.69 225 ILE A CA 1
ATOM 1809 C C . ILE A 1 225 ? -13.121 10.537 9.591 1.00 98.69 225 ILE A C 1
ATOM 1811 O O . ILE A 1 225 ? -11.890 10.565 9.514 1.00 98.69 225 ILE A O 1
ATOM 1815 N N . GLY A 1 226 ? -13.832 11.643 9.763 1.00 98.31 226 GLY A N 1
ATOM 1816 C CA . GLY A 1 226 ? -13.251 12.962 10.006 1.00 98.31 226 GLY A CA 1
ATOM 1817 C C . GLY A 1 226 ? -13.762 13.591 11.293 1.00 98.31 226 GLY A C 1
ATOM 1818 O O . GLY A 1 226 ? -14.694 13.094 11.915 1.00 98.31 226 GLY A O 1
ATOM 1819 N N . LYS A 1 227 ? -13.124 14.683 11.702 1.00 98.25 227 LYS A N 1
ATOM 1820 C CA . LYS A 1 227 ? -13.587 15.530 12.797 1.00 98.25 227 LYS A CA 1
ATOM 1821 C C . LYS A 1 227 ? -13.435 16.993 12.401 1.00 98.25 227 LYS A C 1
ATOM 1823 O O . LYS A 1 227 ? -12.384 17.374 11.885 1.00 98.25 227 LYS A O 1
ATOM 1828 N N . ASP A 1 228 ? -14.471 17.788 12.630 1.00 97.12 228 ASP A N 1
ATOM 1829 C CA . ASP A 1 228 ? -14.565 19.201 12.266 1.00 97.12 228 ASP A CA 1
ATOM 1830 C C . ASP A 1 228 ? -14.262 19.423 10.769 1.00 97.12 228 ASP A C 1
ATOM 1832 O O . ASP A 1 228 ? -13.523 20.330 10.379 1.00 97.12 228 ASP A O 1
ATOM 1836 N N . GLY A 1 229 ? -14.782 18.531 9.913 1.00 95.81 229 GLY A N 1
ATOM 1837 C CA . GLY A 1 229 ? -14.554 18.568 8.465 1.00 95.81 229 GLY A CA 1
ATOM 1838 C C . GLY A 1 229 ? -13.131 18.204 8.016 1.00 95.81 229 GLY A C 1
ATOM 1839 O O . GLY A 1 229 ? -12.787 18.413 6.853 1.00 95.81 229 GLY A O 1
ATOM 1840 N N . CYS A 1 230 ? -12.292 17.658 8.903 1.00 97.56 230 CYS A N 1
ATOM 1841 C CA . CYS A 1 230 ? -10.914 17.269 8.600 1.00 97.56 230 CYS A CA 1
ATOM 1842 C C . CYS A 1 230 ? -10.704 15.757 8.764 1.00 97.56 230 CYS A C 1
ATOM 1844 O O . CYS A 1 230 ? -10.999 15.190 9.816 1.00 97.56 230 CYS A O 1
ATOM 1846 N N . SER A 1 231 ? -10.121 15.098 7.758 1.00 98.25 231 SER A N 1
ATOM 1847 C CA . SER A 1 231 ? -9.729 13.686 7.841 1.00 98.25 231 SER A CA 1
ATOM 1848 C C . SER A 1 231 ? -8.386 13.415 7.168 1.00 98.25 231 SER A C 1
ATOM 1850 O O . SER A 1 231 ? -8.011 14.056 6.187 1.00 98.25 231 SER A O 1
ATOM 1852 N N . ARG A 1 232 ? -7.668 12.428 7.702 1.00 98.06 232 ARG A N 1
ATOM 1853 C CA . ARG A 1 232 ? -6.518 11.762 7.084 1.00 98.06 232 ARG A CA 1
ATOM 1854 C C . ARG A 1 232 ? -6.685 10.236 7.122 1.00 98.06 232 ARG A C 1
ATOM 1856 O O . ARG A 1 232 ? -5.691 9.524 7.078 1.00 98.06 232 ARG A O 1
ATOM 1863 N N . ASN A 1 233 ? -7.924 9.737 7.207 1.00 98.75 233 ASN A N 1
ATOM 1864 C CA . ASN A 1 233 ? -8.248 8.301 7.190 1.00 98.75 233 ASN A CA 1
ATOM 1865 C C . ASN A 1 233 ? -8.416 7.708 5.782 1.00 98.75 233 ASN A C 1
ATOM 1867 O O . ASN A 1 233 ? -8.717 6.520 5.630 1.00 98.75 233 ASN A O 1
ATOM 1871 N N . ILE A 1 234 ? -8.209 8.524 4.753 1.00 98.06 234 ILE A N 1
ATOM 1872 C CA . ILE A 1 234 ? -7.963 8.070 3.384 1.00 98.06 234 ILE A CA 1
ATOM 1873 C C . ILE A 1 234 ? -6.736 7.147 3.319 1.00 98.06 234 ILE A C 1
ATOM 1875 O O . ILE A 1 234 ? -5.788 7.300 4.090 1.00 98.06 234 ILE A O 1
ATOM 1879 N N . LEU A 1 235 ? -6.731 6.218 2.362 1.00 98.50 235 LEU A N 1
ATOM 1880 C CA . LEU A 1 235 ? -5.593 5.311 2.143 1.00 98.50 235 LEU A CA 1
ATOM 1881 C C . LEU A 1 235 ? -4.365 6.049 1.572 1.00 98.50 235 LEU A C 1
ATOM 1883 O O . LEU A 1 235 ? -3.215 5.737 1.895 1.00 98.50 235 LEU A O 1
ATOM 1887 N N . LEU A 1 236 ? -4.622 7.025 0.694 1.00 97.56 236 LEU A N 1
ATOM 1888 C CA . LEU A 1 236 ? -3.652 7.898 0.028 1.00 97.56 236 LEU A CA 1
ATOM 1889 C C . LEU A 1 236 ? -4.366 9.069 -0.672 1.00 97.56 236 LEU A C 1
ATOM 1891 O O . LEU A 1 236 ? -5.519 8.929 -1.092 1.00 97.56 236 LEU A O 1
ATOM 1895 N N . THR A 1 237 ? -3.667 10.196 -0.832 1.00 89.88 237 THR A N 1
ATOM 1896 C CA . THR A 1 237 ? -4.067 11.323 -1.691 1.00 89.88 237 THR A CA 1
ATOM 1897 C C . THR A 1 237 ? -2.869 12.096 -2.215 1.00 89.88 237 THR A C 1
ATOM 1899 O O . THR A 1 237 ? -1.743 11.877 -1.710 1.00 89.88 237 THR A O 1
#

Nearest PDB structures (foldseek):
  7bwt-assembly1_A  TM=9.969E-01  e=1.155E-39  Salmonella enterica subsp. enterica serovar Typhimurium
  5cpc-assembly1_A  TM=1.003E+00  e=2.258E-38  Salmonella enterica subsp. enterica serovar Typhimurium str. LT2
  5cpc-assembly2_B  TM=1.002E+00  e=4.093E-38  Salmonella enterica subsp. enterica serovar Typhimurium str. LT2
  5cq9-assembly1_A  TM=9.702E-01  e=2.157E-23  Salmonella enterica subsp. enterica serovar Typhimurium str. LT2
  5cq9-assembly2_B  TM=9.566E-01  e=4.454E-22  Salmonella enterica subsp. enterica serovar Typhimurium str. LT2

Foldseek 3Di:
DQVLVVVLVPDDPVQSVQFDWDADPVRQKTFGGRNPDGPDIDGPCLLQLADPPFDFDDDDPLLVVLLVVLSNQLVVCCVPPVVQVVVHPVSSLCSSLVDPVNLQSVCCVFPVPAHLPRFAFEDDPPDDPVLQQLLLLLPQNHRDLQASQLQKGWDDDPNDIDIAGRRLSSLLSNPPGDPDNVCRHVSSVSSVSSVRSRVSCVVSVVVNVVSVVVRCVVRVNDSSHDHPSHHPNRNGD

Solvent-accessible surface area (backbone atoms only — not comparable to full-atom values): 13308 Å² total; per-residue (Å²): 105,31,67,56,55,54,56,36,69,74,42,59,77,95,54,33,84,37,52,43,78,47,63,50,96,83,69,48,35,40,34,38,23,56,60,93,44,73,79,49,74,45,47,52,49,66,76,60,37,36,44,92,87,57,85,74,83,86,70,56,73,67,57,46,51,53,46,52,53,52,46,27,50,50,41,47,43,57,69,78,41,49,64,35,55,70,75,28,65,66,52,39,36,44,64,45,34,54,27,70,66,54,40,49,55,52,27,56,73,34,25,60,88,50,60,90,78,61,74,67,35,73,66,74,93,83,71,52,74,67,56,44,57,64,47,6,37,60,41,87,67,43,75,45,80,34,50,48,33,24,49,57,25,42,44,76,57,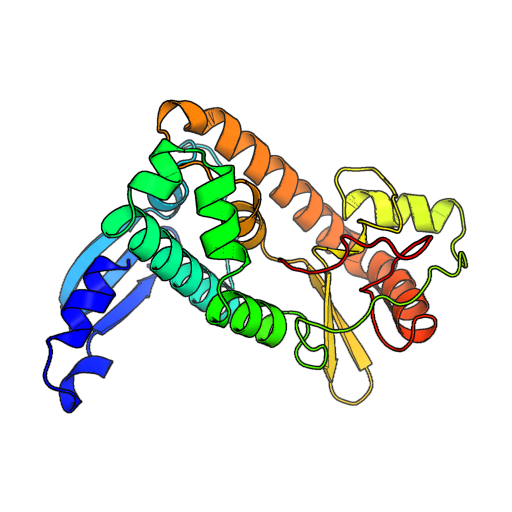98,87,43,77,48,76,46,69,59,53,38,71,51,52,30,60,63,76,58,62,55,90,55,76,90,42,17,67,60,39,32,53,53,40,52,52,38,44,48,24,52,50,50,38,66,76,42,36,83,62,46,49,58,53,48,50,55,48,22,67,74,33,83,72,36,61,40,26,11,50,96,94,39,62,52,14,54,80,65,89

Organism: Salmonella enterica (NCBI:txid28901)

pLDDT: mean 97.67, std 1.7, range [88.94, 98.88]

Secondary structure (DSSP, 8-state):
-HHHHHHHHTS-GGGGGGEEEEE-TTS-EEEEEETTEEEEEEEHHHHTT--TT---PPPPHHHHHHHHHHHHHHHHHHHH-HHHHHH-HHHHHHHHHT-HHHHHHHHHHH-TTS-TTPPPEEP-----HHHHHHHGGGGTT---TTTTTTTEEEEEETTEEEEEE--HHHHHHHHT----GGGHHHHHHHHHHHHHHHHHHHHTHHHHHHHHHHHHHHTTT---EEBTTB---SS--

Mean predicted aligned error: 2.65 Å

InterPro domains:
  IPR022747 Salmonella outer protein D [PF11047] (1-236)

Sequence (237 aa):
IYAFKRLQHLACPAHQDLFTIKMDASQTQFLLMVGDTMISQSNIKDILNISDDTVIESMSREERQLFLQICEVIGAKMTWHPELLQESISTLRKEVTGNAQIKTAVYEMMRPAEAPDHPLVEWQDLLTADEKSMLACINAGNFEPTTQFCKIGYQEVQGEVAFSMMHPCISYLLHSYSPFAEFKPTNSGFLKKLNQDYNDYHAKKMFIDVILEKLYLTHERSLHIGKDGCSRNILLT